Protein AF-A0A9X1JKV5-F1 (afdb_monomer)

Nearest PDB structures (foldseek):
  5bpi-assembly1_D  TM=5.623E-01  e=6.430E-02  Pyrococcus furiosus
  5bpd-assembly1_C  TM=5.786E-01  e=9.866E-02  Pyrococcus furiosus
  5bpd-assembly1_D  TM=5.680E-01  e=1.158E-01  Pyrococcus furiosus

Structure (mmCIF, N/CA/C/O backbone):
data_AF-A0A9X1JKV5-F1
#
_entry.id   AF-A0A9X1JKV5-F1
#
loop_
_atom_site.group_PDB
_atom_site.id
_atom_site.type_symbol
_atom_site.label_atom_id
_atom_site.label_alt_id
_atom_site.label_comp_id
_atom_site.label_asym_id
_atom_site.label_entity_id
_atom_site.label_seq_id
_atom_site.pdbx_PDB_ins_code
_atom_site.Cartn_x
_atom_site.Cartn_y
_atom_site.Cartn_z
_atom_site.occupancy
_atom_site.B_iso_or_equiv
_atom_site.auth_seq_id
_atom_site.auth_comp_id
_atom_site.auth_asym_id
_atom_site.auth_atom_id
_atom_site.pdbx_PDB_model_num
ATOM 1 N N . MET A 1 1 ? -7.471 -4.742 4.211 1.00 78.75 1 MET A N 1
ATOM 2 C CA . MET A 1 1 ? -7.901 -5.260 5.546 1.00 78.75 1 MET A CA 1
ATOM 3 C C . MET A 1 1 ? -8.345 -6.712 5.420 1.00 78.75 1 MET A C 1
ATOM 5 O O . MET A 1 1 ? -8.711 -7.100 4.317 1.00 78.75 1 MET A O 1
ATOM 9 N N . LYS A 1 2 ? -8.330 -7.499 6.509 1.00 79.00 2 LYS A N 1
ATOM 10 C CA . LYS A 1 2 ? -8.612 -8.948 6.466 1.00 79.00 2 LYS A CA 1
ATOM 11 C C . LYS A 1 2 ? -9.892 -9.373 7.180 1.00 79.00 2 LYS A C 1
ATOM 13 O O . LYS A 1 2 ? -10.118 -9.004 8.335 1.00 79.00 2 LYS A O 1
ATOM 18 N N . ARG A 1 3 ? -10.695 -10.223 6.527 1.00 88.06 3 ARG A N 1
ATOM 19 C CA . ARG A 1 3 ? -12.010 -10.690 6.999 1.00 88.06 3 ARG A CA 1
ATOM 20 C C . ARG A 1 3 ? -11.934 -11.317 8.383 1.00 88.06 3 ARG A C 1
ATOM 22 O O . ARG A 1 3 ? -12.712 -10.959 9.267 1.00 88.06 3 ARG A O 1
ATOM 29 N N . HIS A 1 4 ? -11.005 -12.250 8.592 1.00 85.44 4 HIS A N 1
ATOM 30 C CA . HIS A 1 4 ? -10.894 -12.959 9.870 1.00 85.44 4 HIS A CA 1
ATOM 31 C C . HIS A 1 4 ? -10.565 -12.001 11.029 1.00 85.44 4 HIS A C 1
ATOM 33 O O . HIS A 1 4 ? -11.079 -12.166 12.137 1.00 85.44 4 HIS A O 1
ATOM 39 N N . THR A 1 5 ? -9.744 -10.977 10.774 1.00 87.38 5 THR A N 1
ATOM 40 C CA . THR A 1 5 ? -9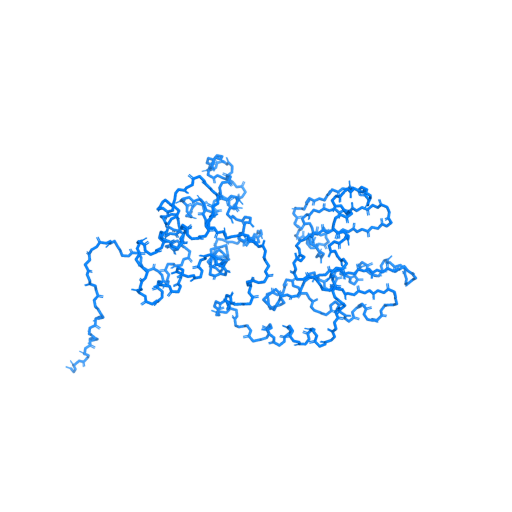.358 -9.967 11.764 1.00 87.38 5 THR A CA 1
ATOM 41 C C . THR A 1 5 ? -10.549 -9.089 12.111 1.00 87.38 5 THR A C 1
ATOM 43 O O . THR A 1 5 ? -10.860 -8.924 13.290 1.00 87.38 5 THR A O 1
ATOM 46 N N . VAL A 1 6 ? -11.272 -8.606 11.095 1.00 91.88 6 VAL A N 1
ATOM 47 C CA . VAL A 1 6 ? -12.500 -7.822 11.284 1.00 91.88 6 VAL A CA 1
ATOM 48 C C . VAL A 1 6 ? -13.531 -8.624 12.076 1.00 91.88 6 VAL A C 1
ATOM 50 O O . VAL A 1 6 ? -14.041 -8.138 13.082 1.00 91.88 6 VAL A O 1
ATOM 53 N N . LYS A 1 7 ? -13.783 -9.886 11.703 1.00 92.44 7 LYS A N 1
ATOM 54 C CA . LYS A 1 7 ? -14.717 -10.771 12.418 1.00 92.44 7 LYS A CA 1
ATOM 55 C C . LYS A 1 7 ? -14.356 -10.903 13.898 1.00 92.44 7 LYS A C 1
ATOM 57 O O . LYS A 1 7 ? -15.234 -10.820 14.757 1.00 92.44 7 LYS A O 1
ATOM 62 N N . ARG A 1 8 ? -13.068 -11.086 14.208 1.00 92.62 8 ARG A N 1
ATOM 63 C CA . ARG A 1 8 ? -12.580 -11.180 15.590 1.00 92.62 8 ARG A CA 1
ATOM 64 C C . ARG A 1 8 ? -12.848 -9.894 16.370 1.00 92.62 8 ARG A C 1
ATOM 66 O O . ARG A 1 8 ? -13.309 -9.986 17.504 1.00 92.62 8 ARG A O 1
ATOM 73 N N . ILE A 1 9 ? -12.625 -8.724 15.775 1.00 92.06 9 ILE A N 1
ATOM 74 C CA . ILE A 1 9 ? -12.908 -7.432 16.419 1.00 92.06 9 ILE A CA 1
ATOM 75 C C . ILE A 1 9 ? -14.407 -7.247 16.632 1.00 92.06 9 ILE A C 1
ATOM 77 O O . ILE A 1 9 ? -14.836 -7.038 17.762 1.00 92.06 9 ILE A O 1
ATOM 81 N N . LEU A 1 10 ? -15.218 -7.406 15.584 1.00 93.25 10 LEU A N 1
ATOM 82 C CA . LEU A 1 10 ? -16.668 -7.224 15.665 1.00 93.25 10 LEU A CA 1
ATOM 83 C C . LEU A 1 10 ? -17.320 -8.174 16.681 1.00 93.25 10 LEU A C 1
ATOM 85 O O . LEU A 1 10 ? -18.286 -7.790 17.332 1.00 93.25 10 LEU A O 1
ATOM 89 N N . SER A 1 11 ? -16.764 -9.376 16.885 1.00 92.56 11 SER A N 1
ATOM 90 C CA . SER A 1 11 ? -17.232 -10.315 17.920 1.00 92.56 11 SER A CA 1
ATOM 91 C C . SER A 1 11 ? -17.046 -9.813 19.360 1.00 92.56 11 SER A C 1
ATOM 93 O O . SER A 1 11 ? -17.670 -10.334 20.282 1.00 92.56 11 SER A O 1
ATOM 95 N N . ARG A 1 12 ? -16.180 -8.813 19.567 1.00 93.06 12 ARG A N 1
ATOM 96 C CA . ARG A 1 12 ? -15.910 -8.183 20.867 1.00 93.06 12 ARG A CA 1
ATOM 97 C C . ARG A 1 12 ? -16.662 -6.871 21.057 1.00 93.06 12 ARG A C 1
ATOM 99 O O . ARG A 1 12 ? -16.753 -6.405 22.187 1.00 93.06 12 ARG A O 1
ATOM 106 N N . VAL A 1 13 ? -17.211 -6.298 19.987 1.00 92.31 13 VAL A N 1
ATOM 107 C CA . VAL A 1 13 ? -17.990 -5.060 20.046 1.00 92.31 13 VAL A CA 1
ATOM 108 C C . VAL A 1 13 ? -19.477 -5.406 20.217 1.00 92.31 13 VAL A C 1
ATOM 110 O O . VAL A 1 13 ? -20.048 -6.081 19.355 1.00 92.31 13 VAL A O 1
ATOM 113 N N . PRO A 1 14 ? -20.156 -4.958 21.290 1.00 91.06 14 PRO A N 1
ATOM 114 C CA . PRO A 1 14 ? -21.587 -5.210 21.479 1.00 91.06 14 PRO A CA 1
ATOM 115 C C . PRO A 1 14 ? -22.424 -4.682 20.307 1.00 91.06 14 PRO A C 1
ATOM 117 O O . PRO A 1 14 ? -22.117 -3.625 19.768 1.00 91.06 14 PRO A O 1
ATOM 120 N N . GLY A 1 15 ? -23.486 -5.388 19.899 1.00 86.00 15 GLY A N 1
ATOM 121 C CA . GLY A 1 15 ? -24.282 -5.058 18.697 1.00 86.00 15 GLY A CA 1
ATOM 122 C C . GLY A 1 15 ? -24.933 -3.667 18.685 1.00 86.00 15 GLY A C 1
ATOM 123 O O . GLY A 1 15 ? -25.225 -3.136 17.621 1.00 86.00 15 GLY A O 1
ATOM 124 N N . GLY A 1 16 ? -25.137 -3.059 19.857 1.00 89.44 16 GLY A N 1
ATOM 125 C CA . GLY A 1 16 ? -25.671 -1.699 19.974 1.00 89.44 16 GLY A CA 1
ATOM 126 C C . GLY A 1 16 ? -24.651 -0.588 19.709 1.00 89.44 16 GLY A C 1
ATOM 127 O O . GLY A 1 16 ? -25.055 0.558 19.559 1.00 89.44 16 GLY A O 1
ATOM 128 N N . ILE A 1 17 ? -23.354 -0.906 19.652 1.00 93.38 17 ILE A N 1
ATOM 129 C CA . ILE A 1 17 ? -22.293 0.081 19.435 1.00 93.38 17 ILE A CA 1
ATOM 130 C C . ILE A 1 17 ? -22.064 0.260 17.930 1.00 93.38 17 ILE A C 1
ATOM 132 O O . ILE A 1 17 ? -21.769 -0.740 17.256 1.00 93.38 17 ILE A O 1
ATOM 136 N N . PRO A 1 18 ? -22.179 1.497 17.405 1.00 93.88 18 PRO A N 1
ATOM 137 C CA . PRO A 1 18 ? -21.895 1.774 16.010 1.00 93.88 18 PRO A CA 1
ATOM 138 C C . PRO A 1 18 ? -20.438 1.492 15.658 1.00 93.88 18 PRO A C 1
ATOM 140 O O . PRO A 1 18 ? -19.533 1.838 16.414 1.00 93.88 18 PRO A O 1
ATOM 143 N N . VAL A 1 19 ? -20.204 0.887 14.497 1.00 96.12 19 VAL A N 1
ATOM 144 C CA . VAL A 1 19 ? -18.854 0.626 13.989 1.00 96.12 19 VAL A CA 1
ATOM 145 C C . VAL A 1 19 ? -18.771 1.080 12.542 1.00 96.12 19 VAL A C 1
ATOM 147 O O . VAL A 1 19 ? -19.462 0.553 11.678 1.00 96.12 19 VAL A O 1
ATOM 150 N N . LYS A 1 20 ? -17.884 2.029 12.266 1.00 96.06 20 LYS A N 1
ATOM 151 C CA . LYS A 1 20 ? -17.552 2.439 10.904 1.00 96.06 20 LYS A CA 1
ATOM 152 C C . LYS A 1 20 ? -16.208 1.833 10.520 1.00 96.06 20 LYS A C 1
ATOM 154 O O . LYS A 1 20 ? -15.214 2.042 11.210 1.00 96.06 20 LYS A O 1
ATOM 159 N N . LEU A 1 21 ? -16.179 1.089 9.422 1.00 97.31 21 LEU A N 1
ATOM 160 C CA . LEU A 1 21 ? -14.953 0.631 8.780 1.00 97.31 21 LEU A CA 1
ATOM 161 C C . LEU A 1 21 ? -14.760 1.446 7.507 1.00 97.31 21 LEU A C 1
ATOM 163 O O . LEU A 1 21 ? -15.653 1.470 6.669 1.00 97.31 21 LEU A O 1
ATOM 167 N N . VAL A 1 22 ? -13.599 2.079 7.344 1.00 96.62 22 VAL A N 1
ATOM 168 C CA . VAL A 1 22 ? -13.238 2.736 6.082 1.00 96.62 22 VAL A CA 1
ATOM 169 C C . VAL A 1 22 ? -12.042 2.019 5.477 1.00 96.62 22 VAL A C 1
ATOM 171 O O . VAL A 1 22 ? -11.093 1.661 6.178 1.00 96.62 22 VAL A O 1
ATOM 174 N N . THR A 1 23 ? -12.102 1.745 4.180 1.00 94.19 23 THR A N 1
ATOM 175 C CA . THR A 1 23 ? -11.030 1.067 3.454 1.00 94.19 23 THR A CA 1
ATOM 176 C C . THR A 1 23 ? -10.889 1.611 2.041 1.00 94.19 23 THR A C 1
ATOM 178 O O . THR A 1 23 ? -11.624 2.505 1.640 1.00 94.19 23 THR A O 1
ATOM 181 N N . ARG A 1 24 ? -9.943 1.063 1.285 1.00 87.75 24 ARG A N 1
ATOM 182 C CA . ARG A 1 24 ? -9.875 1.228 -0.164 1.00 87.75 24 ARG A CA 1
ATOM 183 C C . ARG A 1 24 ? -9.964 -0.141 -0.816 1.00 87.75 24 ARG A C 1
ATOM 185 O O . ARG A 1 24 ? -9.516 -1.128 -0.226 1.00 87.75 24 ARG A O 1
ATOM 192 N N . TRP A 1 25 ? -10.514 -0.196 -2.020 1.00 86.50 25 TRP A N 1
ATOM 193 C CA . TRP A 1 25 ? -10.581 -1.419 -2.807 1.00 86.50 25 TRP A CA 1
ATOM 194 C C . TRP A 1 25 ? -9.855 -1.217 -4.125 1.00 86.50 25 TRP A C 1
ATOM 196 O O . TRP A 1 25 ? -10.348 -0.545 -5.022 1.00 86.50 25 TRP A O 1
ATOM 206 N N . ARG A 1 26 ? -8.678 -1.832 -4.240 1.00 78.31 26 ARG A N 1
ATOM 207 C CA . ARG A 1 26 ? -7.959 -1.937 -5.508 1.00 78.31 26 ARG A CA 1
ATOM 208 C C . ARG A 1 26 ? -8.033 -3.368 -6.005 1.00 78.31 26 ARG A C 1
ATOM 210 O O . ARG A 1 26 ? -7.759 -4.291 -5.241 1.00 78.31 26 ARG A O 1
ATOM 217 N N . ALA A 1 27 ? -8.358 -3.543 -7.283 1.00 74.56 27 ALA A N 1
ATOM 218 C CA . ALA A 1 27 ? -8.443 -4.857 -7.915 1.00 74.56 27 ALA A CA 1
ATOM 219 C C . ALA A 1 27 ? -7.153 -5.670 -7.711 1.00 74.56 27 ALA A C 1
ATOM 221 O O . ALA A 1 27 ? -7.212 -6.825 -7.302 1.00 74.56 27 ALA A O 1
ATOM 222 N N . TYR A 1 28 ? -5.988 -5.034 -7.868 1.00 65.94 28 TYR A N 1
ATOM 223 C CA . TYR A 1 28 ? -4.692 -5.672 -7.633 1.00 65.94 28 TYR A CA 1
ATOM 224 C C . TYR A 1 28 ? -4.481 -6.092 -6.168 1.00 65.94 28 TYR A C 1
ATOM 226 O O . TYR A 1 28 ? -4.064 -7.213 -5.895 1.00 65.94 28 TYR A O 1
ATOM 234 N N . GLU A 1 29 ? -4.837 -5.244 -5.196 1.00 65.94 29 GLU A N 1
ATOM 235 C CA . GLU A 1 29 ? -4.755 -5.602 -3.770 1.00 65.94 29 GLU A CA 1
ATOM 236 C C . GLU A 1 29 ? -5.679 -6.771 -3.415 1.00 65.94 29 GLU A C 1
ATOM 238 O O . GLU A 1 29 ? -5.335 -7.598 -2.572 1.00 65.94 29 GLU A O 1
ATOM 243 N N . VAL A 1 30 ? -6.856 -6.847 -4.035 1.00 75.88 30 VAL A N 1
ATOM 244 C CA . VAL A 1 30 ? -7.766 -7.987 -3.878 1.00 75.88 30 VAL A CA 1
ATOM 245 C C . VAL A 1 30 ? -7.146 -9.233 -4.500 1.00 75.88 30 VAL A C 1
ATOM 247 O O . VAL A 1 30 ? -7.074 -10.275 -3.850 1.00 75.88 30 VAL A O 1
ATOM 250 N N . ARG A 1 31 ? -6.617 -9.112 -5.721 1.00 75.50 31 ARG A N 1
ATOM 251 C CA . ARG A 1 31 ? -6.014 -10.217 -6.468 1.00 75.50 31 ARG A CA 1
ATOM 252 C C . ARG A 1 31 ? -4.795 -10.822 -5.770 1.00 75.50 31 ARG A C 1
ATOM 254 O O . ARG A 1 31 ? -4.654 -12.046 -5.750 1.00 75.50 31 ARG A O 1
ATOM 261 N N . CYS A 1 32 ? -3.954 -9.982 -5.171 1.00 61.78 32 CYS A N 1
ATOM 262 C CA . CYS A 1 32 ? -2.785 -10.373 -4.379 1.00 61.78 32 CYS A CA 1
ATOM 263 C C . CYS A 1 32 ? -3.144 -10.809 -2.951 1.00 61.78 32 CYS A C 1
ATOM 265 O O . CYS A 1 32 ? -2.261 -11.126 -2.156 1.00 61.78 32 CYS A O 1
ATOM 267 N N . GLY A 1 33 ? -4.429 -10.794 -2.584 1.00 63.56 33 GLY A N 1
ATOM 268 C CA . GLY A 1 33 ? -4.866 -11.171 -1.249 1.00 63.56 33 GLY A CA 1
ATOM 269 C C . GLY A 1 33 ? -4.338 -10.227 -0.169 1.00 63.56 33 GLY A C 1
ATOM 270 O O . GLY A 1 33 ? -4.026 -10.672 0.928 1.00 63.56 33 GLY A O 1
ATOM 271 N N . VAL A 1 34 ? -4.247 -8.927 -0.429 1.00 67.50 34 VAL A N 1
ATOM 272 C CA . VAL A 1 34 ? -3.974 -7.885 0.578 1.00 67.50 34 VAL A CA 1
ATOM 273 C C . VAL A 1 34 ? -5.284 -7.392 1.208 1.00 67.50 34 VAL A C 1
ATOM 275 O O . VAL A 1 34 ? -5.367 -7.175 2.426 1.00 67.50 34 VAL A O 1
ATOM 278 N N . SER A 1 35 ? -6.335 -7.276 0.396 1.00 73.88 35 SER A N 1
ATOM 279 C CA . SER A 1 35 ? -7.651 -6.776 0.801 1.00 73.88 35 SER A CA 1
ATOM 280 C C . SER A 1 35 ? -8.745 -7.815 0.568 1.00 73.88 35 SER A C 1
ATOM 282 O O . SER A 1 35 ? -8.884 -8.341 -0.529 1.00 73.88 35 SER A O 1
ATOM 284 N N . ASP A 1 36 ? -9.549 -8.084 1.600 1.00 82.06 36 ASP A N 1
ATOM 285 C CA . ASP A 1 36 ? -10.660 -9.035 1.510 1.00 82.06 36 ASP A CA 1
ATOM 286 C C . ASP A 1 36 ? -11.979 -8.288 1.277 1.00 82.06 36 ASP A C 1
ATOM 288 O O . ASP A 1 36 ? -12.476 -7.591 2.168 1.00 82.06 36 ASP A O 1
ATOM 292 N N . LEU A 1 37 ? -12.584 -8.474 0.104 1.00 90.38 37 LEU A N 1
ATOM 293 C CA . LEU A 1 37 ? -13.888 -7.885 -0.222 1.00 90.38 37 LEU A CA 1
ATOM 294 C C . LEU A 1 37 ? -15.039 -8.461 0.621 1.00 90.38 37 LEU A C 1
ATOM 296 O O . LEU A 1 37 ? -16.028 -7.786 0.904 1.00 90.38 37 LEU A O 1
ATOM 300 N N . GLU A 1 38 ? -14.879 -9.699 1.087 1.00 91.12 38 GLU A N 1
ATOM 301 C CA . GLU A 1 38 ? -15.836 -10.423 1.930 1.00 91.12 38 GLU A CA 1
ATOM 302 C C . GLU A 1 38 ? -16.094 -9.770 3.303 1.00 91.12 38 GLU A C 1
ATOM 304 O O . GLU A 1 38 ? -16.993 -10.179 4.043 1.00 91.12 38 GLU A O 1
ATOM 309 N N . VAL A 1 39 ? -15.314 -8.749 3.677 1.00 92.62 39 VAL A N 1
ATOM 310 C CA . VAL A 1 39 ? -15.614 -7.916 4.849 1.00 92.62 39 VAL A CA 1
ATOM 311 C C . VAL A 1 39 ? -16.993 -7.264 4.722 1.00 92.62 39 VAL A C 1
ATOM 313 O O . VAL A 1 39 ? -17.674 -7.108 5.734 1.00 92.62 39 VAL A O 1
ATOM 316 N N . LEU A 1 40 ? -17.438 -6.948 3.500 1.00 95.50 40 LEU A N 1
ATOM 317 C CA . LEU A 1 40 ? -18.758 -6.368 3.257 1.00 95.50 40 LEU A CA 1
ATOM 318 C C . LEU A 1 40 ? -19.888 -7.233 3.838 1.00 95.50 40 LEU A C 1
ATOM 320 O O . LEU A 1 40 ? -20.828 -6.698 4.424 1.00 95.50 40 LEU A O 1
ATOM 324 N N . ASP A 1 41 ? -19.786 -8.558 3.724 1.00 92.81 41 ASP A N 1
ATOM 325 C CA . ASP A 1 41 ? -20.827 -9.472 4.204 1.00 92.81 41 ASP A CA 1
ATOM 326 C C . ASP A 1 41 ? -20.901 -9.476 5.737 1.00 92.81 41 ASP A C 1
ATOM 328 O O . ASP A 1 41 ? -21.985 -9.441 6.311 1.00 92.81 41 ASP A O 1
ATOM 332 N N . LEU A 1 42 ? -19.749 -9.406 6.420 1.00 91.00 42 LEU A N 1
ATOM 333 C CA . LEU A 1 42 ? -19.706 -9.306 7.886 1.00 91.00 42 LEU A CA 1
ATOM 334 C C . LEU A 1 42 ? -20.389 -8.042 8.412 1.00 91.00 42 LEU A C 1
ATOM 336 O O . LEU A 1 42 ? -20.923 -8.041 9.520 1.00 91.00 42 LEU A O 1
ATOM 340 N N . VAL A 1 43 ? -20.291 -6.958 7.646 1.00 92.19 43 VAL A N 1
ATOM 341 C CA . VAL A 1 43 ? -20.809 -5.652 8.037 1.00 92.19 43 VAL A CA 1
ATOM 342 C C . VAL A 1 43 ? -22.310 -5.564 7.788 1.00 92.19 43 VAL A C 1
ATOM 344 O O . VAL A 1 43 ? -23.029 -5.094 8.663 1.00 92.19 43 VAL A O 1
ATOM 347 N N . LYS A 1 44 ? -22.795 -6.083 6.653 1.00 89.38 44 LYS A N 1
ATOM 348 C CA . LYS A 1 44 ? -24.231 -6.124 6.325 1.00 89.38 44 LYS A CA 1
ATOM 349 C C . LYS A 1 44 ? -25.058 -6.891 7.354 1.00 89.38 44 LYS A C 1
ATOM 351 O O . LYS A 1 44 ? -26.171 -6.480 7.668 1.00 89.38 44 LYS A O 1
ATOM 356 N N . ASP A 1 45 ? -24.502 -7.968 7.902 1.00 86.19 45 ASP A N 1
ATOM 357 C CA . ASP A 1 45 ? -25.195 -8.819 8.874 1.00 86.19 45 ASP A CA 1
ATOM 358 C C . ASP A 1 45 ? -25.248 -8.213 10.288 1.00 86.19 45 ASP A C 1
ATOM 360 O O . ASP A 1 45 ? -25.904 -8.758 11.181 1.00 86.19 45 ASP A O 1
ATOM 364 N N . ARG A 1 46 ? -24.553 -7.092 10.526 1.00 88.75 46 ARG A N 1
ATOM 365 C CA . ARG A 1 46 ? -24.427 -6.481 11.848 1.00 88.75 46 ARG A CA 1
ATOM 366 C C . ARG A 1 46 ? -25.118 -5.110 11.897 1.00 88.75 46 ARG A C 1
ATOM 368 O O . ARG A 1 46 ? -24.741 -4.207 11.153 1.00 88.75 46 ARG A O 1
ATOM 375 N N . PRO A 1 47 ? -26.070 -4.887 12.823 1.00 88.94 47 PRO A N 1
ATOM 376 C CA . PRO A 1 47 ? -26.708 -3.583 12.966 1.00 88.94 47 PRO A CA 1
ATOM 377 C C . PRO A 1 47 ? -25.689 -2.497 13.340 1.00 88.94 47 PRO A C 1
ATOM 379 O O . PRO A 1 47 ? -24.665 -2.770 13.972 1.00 88.94 47 PRO A O 1
ATOM 382 N N . ASN A 1 48 ? -25.986 -1.254 12.951 1.00 91.81 48 ASN A N 1
ATOM 383 C CA . ASN A 1 48 ? -25.163 -0.067 13.218 1.00 91.81 48 ASN A CA 1
ATOM 384 C C . ASN A 1 48 ? -23.703 -0.185 12.741 1.00 91.81 48 ASN A C 1
ATOM 386 O O . ASN A 1 48 ? -22.821 0.473 13.283 1.00 91.81 48 ASN A O 1
ATOM 390 N N . THR A 1 49 ? -23.425 -1.034 11.752 1.00 95.94 49 THR A N 1
ATOM 391 C CA . THR A 1 49 ? -22.076 -1.218 11.211 1.00 95.94 49 THR A CA 1
ATOM 392 C C . THR A 1 49 ? -22.066 -0.799 9.743 1.00 95.94 49 THR A C 1
ATOM 394 O O . THR A 1 49 ? -22.939 -1.218 8.987 1.00 95.94 49 THR A O 1
ATOM 397 N N . SER A 1 50 ? -21.109 0.036 9.333 1.00 95.94 50 SER A N 1
ATOM 398 C CA . SER A 1 50 ? -20.929 0.449 7.934 1.00 95.94 50 SER A CA 1
ATOM 399 C C . SER A 1 50 ? -19.530 0.117 7.426 1.00 95.94 50 SER A C 1
ATOM 401 O O . SER A 1 50 ? -18.559 0.083 8.186 1.00 95.94 50 SER A O 1
ATOM 403 N N . LEU A 1 51 ? -19.449 -0.169 6.126 1.00 97.75 51 LEU A N 1
ATOM 404 C CA . LEU A 1 51 ? -18.202 -0.260 5.380 1.00 97.75 51 LEU A CA 1
ATOM 405 C C . LEU A 1 51 ? -18.234 0.841 4.330 1.00 97.75 51 LEU A C 1
ATOM 407 O O . LEU A 1 51 ? -19.151 0.880 3.514 1.00 97.75 51 LEU A O 1
ATOM 411 N N . GLU A 1 52 ? -17.255 1.727 4.368 1.00 97.88 52 GLU A N 1
ATOM 412 C CA . GLU A 1 52 ? -17.124 2.861 3.462 1.00 97.88 52 GLU A CA 1
ATOM 413 C C . GLU A 1 52 ? -15.794 2.757 2.699 1.00 97.88 52 GLU A C 1
ATOM 415 O O . GLU A 1 52 ? -14.805 2.216 3.203 1.00 97.88 52 GLU A O 1
ATOM 420 N N . ILE A 1 53 ? -15.784 3.241 1.462 1.00 94.62 53 ILE A N 1
ATOM 421 C CA . ILE A 1 53 ? -14.648 3.222 0.547 1.00 94.62 53 ILE A CA 1
ATOM 422 C C . ILE A 1 53 ? -14.142 4.647 0.363 1.00 94.62 53 ILE A C 1
ATOM 424 O O . ILE A 1 53 ? -14.908 5.554 0.043 1.00 94.62 53 ILE A O 1
ATOM 428 N N . LEU A 1 54 ? -12.841 4.832 0.547 1.00 91.88 54 LEU A N 1
ATOM 429 C CA . LEU A 1 54 ? -12.122 6.053 0.222 1.00 91.88 54 LEU A CA 1
ATOM 430 C C . LEU A 1 54 ? -10.835 5.661 -0.506 1.00 91.88 54 LEU A C 1
ATOM 432 O O . LEU A 1 54 ? -9.891 5.178 0.115 1.00 91.88 54 LEU A O 1
ATOM 436 N N . ASP A 1 55 ? -10.778 5.868 -1.820 1.00 80.62 55 ASP A N 1
ATOM 437 C CA . ASP A 1 55 ? -9.680 5.354 -2.658 1.00 80.62 55 ASP A CA 1
ATOM 438 C C . ASP A 1 55 ? -8.309 5.941 -2.296 1.00 80.62 55 ASP A C 1
ATOM 440 O O . ASP A 1 55 ? -7.283 5.254 -2.354 1.00 80.62 55 ASP A O 1
ATOM 444 N N . ALA A 1 56 ? -8.300 7.197 -1.843 1.00 78.50 56 ALA A N 1
ATOM 445 C CA . ALA A 1 56 ? -7.110 7.895 -1.368 1.00 78.50 56 ALA A CA 1
ATOM 446 C C . ALA A 1 56 ? -6.663 7.466 0.048 1.00 78.50 56 ALA A C 1
ATOM 448 O O . ALA A 1 56 ? -5.670 7.981 0.565 1.00 78.50 56 ALA A O 1
ATOM 449 N N . LEU A 1 57 ? -7.367 6.535 0.706 1.00 84.50 57 LEU A N 1
ATOM 450 C CA . LEU A 1 57 ? -7.045 6.126 2.069 1.00 84.50 57 LEU A CA 1
ATOM 451 C C . LEU A 1 57 ? -5.752 5.304 2.115 1.00 84.50 57 LEU A C 1
ATOM 453 O O . LEU A 1 57 ? -5.672 4.189 1.599 1.00 84.50 57 LEU A O 1
ATOM 457 N N . HIS A 1 58 ? -4.749 5.831 2.813 1.00 83.94 58 HIS A N 1
ATOM 458 C CA . HIS A 1 58 ? -3.536 5.090 3.167 1.00 83.94 58 HIS A CA 1
ATOM 459 C C . HIS A 1 58 ? -3.282 5.028 4.681 1.00 83.94 58 HIS A C 1
ATOM 461 O O . HIS A 1 58 ? -2.511 4.185 5.150 1.00 83.94 58 HIS A O 1
ATOM 467 N N . ALA A 1 59 ? -3.943 5.889 5.455 1.00 87.44 59 ALA A N 1
ATOM 468 C CA . ALA A 1 59 ? -3.812 5.929 6.904 1.00 87.44 59 ALA A CA 1
ATOM 469 C C . ALA A 1 59 ? -4.247 4.606 7.552 1.00 87.44 59 ALA A C 1
ATOM 471 O O . ALA A 1 59 ? -5.162 3.930 7.074 1.00 87.44 59 ALA A O 1
ATOM 472 N N . LYS A 1 60 ? -3.607 4.257 8.672 1.00 93.19 60 LYS A N 1
ATOM 473 C CA . LYS A 1 60 ? -4.085 3.212 9.576 1.00 93.19 60 LYS A CA 1
ATOM 474 C C . LYS A 1 60 ? -4.381 3.860 10.917 1.00 93.19 60 LYS A C 1
ATOM 476 O O . LYS A 1 60 ? -3.480 4.366 11.587 1.00 93.19 60 LYS A O 1
ATOM 481 N N . ALA A 1 61 ? -5.661 3.884 11.259 1.00 95.62 61 ALA A N 1
ATOM 482 C CA . ALA A 1 61 ? -6.160 4.518 12.461 1.00 95.62 61 ALA A CA 1
ATOM 483 C C . ALA A 1 61 ? -7.277 3.671 13.075 1.00 95.62 61 ALA A C 1
ATOM 485 O O . ALA A 1 61 ? -8.108 3.106 12.361 1.00 95.62 61 ALA A O 1
ATOM 486 N N . TYR A 1 62 ? -7.300 3.609 14.402 1.00 95.88 62 TYR A N 1
ATOM 487 C CA . TYR A 1 62 ? -8.326 2.943 15.195 1.00 95.88 62 TYR A CA 1
ATOM 488 C C . TYR A 1 62 ? -8.875 3.947 16.193 1.00 95.88 62 TYR A C 1
ATOM 490 O O . TYR A 1 62 ? -8.161 4.353 17.105 1.00 95.88 62 TYR A O 1
ATOM 498 N N . LEU A 1 63 ? -10.122 4.364 16.009 1.00 95.50 63 LEU A N 1
ATOM 499 C CA . LEU A 1 63 ? -10.749 5.377 16.846 1.00 95.50 63 LEU A CA 1
ATOM 500 C C . LEU A 1 63 ? -11.820 4.725 17.715 1.00 95.50 63 LEU A C 1
ATOM 502 O O . LEU A 1 63 ? -12.652 3.964 17.220 1.00 95.50 63 LEU A O 1
ATOM 506 N N . CYS A 1 64 ? -11.796 5.031 19.008 1.00 93.94 64 C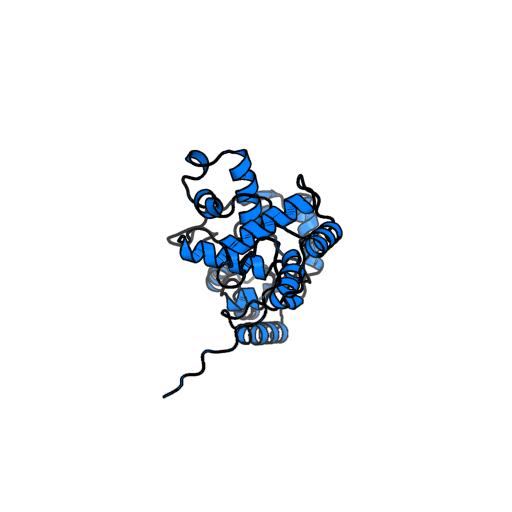YS A N 1
ATOM 507 C CA . CYS A 1 64 ? -12.833 4.642 19.953 1.00 93.94 64 CYS A CA 1
ATOM 508 C C . CYS A 1 64 ? -13.028 5.772 20.961 1.00 93.94 64 CYS A C 1
ATOM 510 O O . CYS A 1 64 ? -12.083 6.176 21.642 1.00 93.94 64 CYS A O 1
ATOM 512 N N . ASP A 1 65 ? -14.260 6.264 21.059 1.00 89.25 65 ASP A N 1
ATOM 513 C CA . ASP A 1 65 ? -14.644 7.356 21.951 1.00 89.25 65 ASP A CA 1
ATOM 514 C C . ASP A 1 65 ? -13.746 8.597 21.773 1.00 89.25 65 ASP A C 1
ATOM 516 O O . ASP A 1 65 ? -13.742 9.220 20.714 1.00 89.25 65 ASP A O 1
ATOM 520 N N . GLY A 1 66 ? -12.983 8.967 22.804 1.00 93.50 66 GLY A N 1
ATOM 521 C CA . GLY A 1 66 ? -12.095 10.131 22.812 1.00 93.50 66 GLY A CA 1
ATOM 522 C C . GLY A 1 66 ? -10.645 9.840 22.423 1.00 93.50 66 GLY A C 1
ATOM 523 O O . GLY A 1 66 ? -9.800 10.719 22.598 1.00 93.50 66 GLY A O 1
ATOM 524 N N . THR A 1 67 ? -10.336 8.639 21.929 1.00 96.56 67 THR A N 1
ATOM 525 C CA . THR A 1 67 ? -8.958 8.180 21.722 1.00 96.56 67 THR A CA 1
ATOM 526 C C . THR A 1 67 ? -8.766 7.563 20.342 1.00 96.56 67 THR A C 1
ATOM 528 O O . THR A 1 67 ? -9.634 6.848 19.838 1.00 96.56 67 THR A O 1
ATOM 531 N N . ALA A 1 68 ? -7.596 7.795 19.752 1.00 97.19 68 ALA A N 1
ATOM 532 C CA . ALA A 1 68 ? -7.167 7.181 18.508 1.00 97.19 68 ALA A CA 1
ATOM 533 C C . ALA A 1 68 ? -5.818 6.466 18.678 1.00 97.19 68 ALA A C 1
ATOM 535 O O . ALA A 1 68 ? -4.907 6.966 19.335 1.00 97.19 68 ALA A O 1
ATOM 536 N N . LEU A 1 69 ? -5.683 5.300 18.049 1.00 96.81 69 LEU A N 1
ATOM 537 C CA . LEU A 1 69 ? -4.397 4.662 17.788 1.00 96.81 69 LEU A CA 1
ATOM 538 C C . LEU A 1 69 ? -4.057 4.862 16.317 1.00 96.81 69 LEU A C 1
ATOM 540 O O . LEU A 1 69 ? -4.814 4.413 15.459 1.00 96.81 69 LEU A O 1
ATOM 544 N N . ILE A 1 70 ? -2.930 5.502 16.024 1.00 95.62 70 ILE A N 1
ATOM 545 C CA . ILE A 1 70 ? -2.478 5.764 14.652 1.00 95.62 70 ILE A CA 1
ATOM 546 C C . ILE A 1 70 ? -1.082 5.210 14.416 1.00 95.62 70 ILE A C 1
ATOM 548 O O . ILE A 1 70 ? -0.251 5.207 15.323 1.00 95.62 70 ILE A O 1
ATOM 552 N N . GLY A 1 71 ? -0.806 4.760 13.196 1.00 89.69 71 GLY A N 1
ATOM 553 C CA . GLY A 1 71 ? 0.537 4.328 12.828 1.00 89.69 71 GLY A CA 1
ATOM 554 C C . GLY A 1 71 ? 0.568 3.402 11.623 1.00 89.69 71 GLY A C 1
ATOM 555 O O . GLY A 1 71 ? -0.158 3.614 10.653 1.00 89.69 71 GLY A O 1
ATOM 556 N N . SER A 1 72 ? 1.436 2.392 11.671 1.00 85.19 72 SER A N 1
ATOM 557 C CA . SER A 1 72 ? 1.707 1.500 10.536 1.00 85.19 72 SER A CA 1
ATOM 558 C C . SER A 1 72 ? 0.787 0.271 10.482 1.00 85.19 72 SER A C 1
ATOM 560 O O .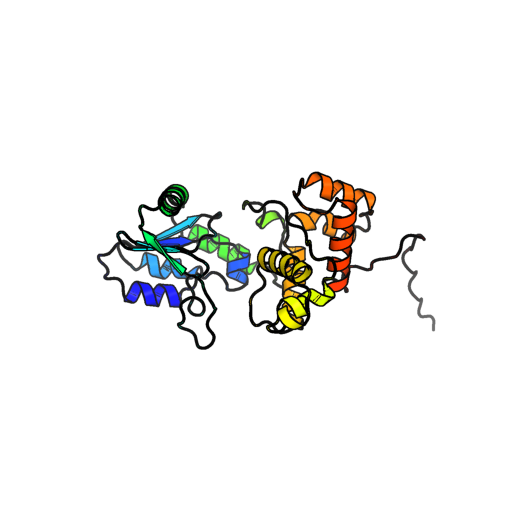 SER A 1 72 ? 0.556 -0.277 9.401 1.00 85.19 72 SER A O 1
ATOM 562 N N . ALA A 1 73 ? 0.192 -0.114 11.618 1.00 83.88 73 ALA A N 1
ATOM 563 C CA . ALA A 1 73 ? -0.525 -1.378 11.753 1.00 83.88 73 ALA A CA 1
ATOM 564 C C . ALA A 1 73 ? -1.813 -1.430 10.920 1.00 83.88 73 ALA A C 1
ATOM 566 O O . ALA A 1 73 ? -2.843 -0.865 11.295 1.00 83.88 73 ALA A O 1
ATOM 567 N N . ASN A 1 74 ? -1.794 -2.182 9.819 1.00 85.94 74 ASN A N 1
ATOM 568 C CA . ASN A 1 74 ? -3.001 -2.518 9.063 1.00 85.94 74 ASN A CA 1
ATOM 569 C C . ASN A 1 74 ? -3.936 -3.433 9.868 1.00 85.94 74 ASN A C 1
ATOM 571 O O . ASN A 1 74 ? -3.508 -4.178 10.745 1.00 85.94 74 ASN A O 1
ATOM 575 N N . LEU A 1 75 ? -5.219 -3.470 9.498 1.00 87.00 75 LEU A N 1
ATOM 576 C CA . LEU A 1 75 ? -6.197 -4.352 10.136 1.00 87.00 75 LEU A CA 1
ATOM 577 C C . LEU A 1 75 ? -6.052 -5.814 9.665 1.00 87.00 75 LEU A C 1
ATOM 579 O O . LEU A 1 75 ? -6.855 -6.325 8.878 1.00 87.00 75 LEU A O 1
ATOM 583 N N . THR A 1 76 ? -4.987 -6.470 10.133 1.00 80.75 76 THR A N 1
ATOM 584 C CA . THR A 1 76 ? -4.563 -7.847 9.815 1.00 80.75 76 THR A CA 1
ATOM 585 C C . THR A 1 76 ? -4.087 -8.569 11.085 1.00 80.75 76 THR A C 1
ATOM 587 O O . THR A 1 76 ? -3.860 -7.930 12.107 1.00 80.75 76 THR A O 1
ATOM 590 N N . ALA A 1 77 ? -3.982 -9.905 11.080 1.00 73.44 77 ALA A N 1
ATOM 591 C CA . ALA A 1 77 ? -3.512 -10.625 12.275 1.00 73.44 77 ALA A CA 1
ATOM 592 C C . ALA A 1 77 ? -2.022 -10.398 12.562 1.00 73.44 77 ALA A C 1
ATOM 594 O O . ALA A 1 77 ? -1.661 -10.290 13.728 1.00 73.44 77 ALA A O 1
ATOM 595 N N . THR A 1 78 ? -1.183 -10.312 11.528 1.00 67.62 78 THR A N 1
ATOM 596 C CA . THR A 1 78 ? 0.267 -10.117 11.673 1.00 67.62 78 THR A CA 1
ATOM 597 C C . THR A 1 78 ? 0.594 -8.740 12.248 1.00 67.62 78 THR A C 1
ATOM 599 O O . THR A 1 78 ? 1.417 -8.641 13.151 1.00 67.62 78 THR A O 1
ATOM 602 N N . ALA A 1 79 ? -0.106 -7.689 11.810 1.00 77.62 79 ALA A N 1
ATOM 603 C CA . ALA A 1 79 ? 0.073 -6.329 12.328 1.00 77.62 79 ALA A CA 1
ATOM 604 C C . ALA A 1 79 ? -0.482 -6.127 13.752 1.00 77.62 79 ALA A C 1
ATOM 606 O O . ALA A 1 79 ? 0.012 -5.296 14.506 1.00 77.62 79 ALA A O 1
ATOM 607 N N . LEU A 1 80 ? -1.507 -6.885 14.153 1.00 85.75 80 LEU A N 1
ATOM 608 C CA . LEU A 1 80 ? -2.109 -6.771 15.491 1.00 85.75 80 LEU A CA 1
ATOM 609 C C . LEU A 1 80 ? -1.510 -7.736 16.526 1.00 85.75 80 LEU A C 1
ATOM 611 O O . LEU A 1 80 ? -2.042 -7.853 17.632 1.00 85.75 80 LEU A O 1
ATOM 615 N N . GLY A 1 81 ? -0.429 -8.446 16.190 1.00 84.19 81 GLY A N 1
ATOM 616 C CA . GLY A 1 81 ? 0.232 -9.364 17.122 1.00 84.19 81 GLY A CA 1
ATOM 617 C C . GLY A 1 81 ? -0.533 -10.673 17.365 1.00 84.19 81 GLY A C 1
ATOM 618 O O . GLY A 1 81 ? -0.410 -11.277 18.429 1.00 84.19 81 GLY A O 1
ATOM 619 N N . TRP A 1 82 ? -1.405 -11.084 16.441 1.00 84.56 82 TRP A N 1
ATOM 620 C CA . TRP A 1 82 ? -2.283 -12.254 16.588 1.00 84.56 82 TRP A CA 1
ATOM 621 C C . TRP A 1 82 ? -1.848 -13.467 15.768 1.00 84.56 82 TRP A C 1
ATOM 623 O O . TRP A 1 82 ? -2.505 -14.509 15.848 1.00 84.56 82 TRP A O 1
ATOM 633 N N . ALA A 1 83 ? -0.793 -13.334 14.971 1.00 76.62 83 ALA A N 1
ATOM 634 C CA . ALA A 1 83 ? -0.174 -14.426 14.241 1.00 76.62 83 ALA A CA 1
ATOM 635 C C . ALA A 1 83 ? 1.041 -14.969 15.013 1.00 76.62 83 ALA A C 1
ATOM 637 O O . ALA A 1 83 ? 1.437 -14.443 16.053 1.00 76.62 83 ALA A O 1
ATOM 638 N N . LYS A 1 84 ? 1.616 -16.066 14.514 1.00 61.16 84 LYS A N 1
ATOM 639 C CA . LYS A 1 84 ? 2.884 -16.599 15.028 1.00 61.16 84 LYS A CA 1
ATOM 640 C C . LYS A 1 84 ? 4.051 -15.688 14.632 1.00 61.16 84 LYS A C 1
ATOM 642 O O . LYS A 1 84 ? 4.867 -15.350 15.482 1.00 61.16 84 LYS A O 1
ATOM 647 N N . ASP A 1 85 ? 4.045 -15.252 13.377 1.00 64.69 85 ASP A N 1
ATOM 648 C CA . ASP A 1 85 ? 5.024 -14.339 12.797 1.00 64.69 85 ASP A CA 1
ATOM 649 C C . ASP A 1 85 ? 4.348 -12.969 12.648 1.00 64.69 85 ASP A C 1
ATOM 651 O O . ASP A 1 85 ? 3.475 -12.776 11.799 1.00 64.69 85 ASP A O 1
ATOM 655 N N . ASN A 1 86 ? 4.656 -12.050 13.564 1.00 71.69 86 ASN A N 1
ATOM 656 C CA . ASN A 1 86 ? 4.010 -10.739 13.647 1.00 71.69 86 ASN A CA 1
ATOM 657 C C . ASN A 1 86 ? 4.908 -9.645 13.076 1.00 71.69 86 ASN A C 1
ATOM 659 O O . ASN A 1 86 ? 6.130 -9.704 13.208 1.00 71.69 86 ASN A O 1
ATOM 663 N N . ASN A 1 87 ? 4.287 -8.617 12.504 1.00 64.75 87 ASN A N 1
ATOM 664 C CA . ASN A 1 87 ? 5.002 -7.430 12.062 1.00 64.75 87 ASN A CA 1
ATOM 665 C C . ASN A 1 87 ? 5.473 -6.619 13.277 1.00 64.75 87 ASN A C 1
ATOM 667 O O . ASN A 1 87 ? 4.801 -6.573 14.312 1.00 64.75 87 ASN A O 1
ATOM 671 N N . VAL A 1 88 ? 6.596 -5.918 13.125 1.00 82.12 88 VAL A N 1
ATOM 672 C CA . VAL A 1 88 ? 6.990 -4.861 14.059 1.00 82.12 88 VAL A CA 1
ATOM 673 C C . VAL A 1 88 ? 6.261 -3.589 13.645 1.00 82.12 88 VAL A C 1
ATOM 675 O O . VAL A 1 88 ? 6.602 -2.970 12.642 1.00 82.12 88 VAL A O 1
ATOM 678 N N . GLU A 1 89 ? 5.234 -3.225 14.403 1.00 84.75 89 GLU A N 1
ATOM 679 C CA . GLU A 1 89 ? 4.382 -2.077 14.102 1.00 84.75 89 GLU A CA 1
ATOM 680 C C . GLU A 1 89 ? 4.579 -0.957 15.121 1.00 84.75 89 GLU A C 1
ATOM 682 O O . GLU A 1 89 ? 4.794 -1.196 16.312 1.00 84.75 89 GLU A O 1
ATOM 687 N N . LEU A 1 90 ? 4.440 0.280 14.654 1.00 89.75 90 LEU A N 1
ATOM 688 C CA . LEU A 1 90 ? 4.402 1.457 15.505 1.00 89.75 90 LEU A CA 1
ATOM 689 C C . LEU A 1 90 ? 2.959 1.943 15.612 1.00 89.75 90 LEU A C 1
ATOM 691 O O . LEU A 1 90 ? 2.285 2.130 14.597 1.00 89.75 90 LEU A O 1
ATOM 695 N N . LEU A 1 91 ? 2.494 2.160 16.841 1.00 92.44 91 LEU A N 1
ATOM 696 C CA . LEU A 1 91 ? 1.194 2.754 17.132 1.00 92.44 91 LEU A CA 1
ATOM 697 C C . LEU A 1 91 ? 1.350 3.825 18.206 1.00 92.44 91 LEU A C 1
ATOM 699 O O . LEU A 1 91 ? 1.859 3.562 19.296 1.00 92.44 91 LEU A O 1
ATOM 703 N N . PHE A 1 92 ? 0.868 5.022 17.901 1.00 96.12 92 PHE A N 1
ATOM 704 C CA . PHE A 1 92 ? 0.789 6.132 18.834 1.00 96.12 92 PHE A CA 1
ATOM 705 C C . PHE A 1 92 ? -0.632 6.272 19.344 1.00 96.12 92 PHE A C 1
ATOM 707 O O . PHE A 1 92 ? -1.586 6.264 18.568 1.00 96.12 92 PHE A O 1
ATOM 714 N N . ASN A 1 93 ? -0.749 6.421 20.658 1.00 96.94 93 ASN A N 1
ATOM 715 C CA . ASN A 1 93 ? -1.998 6.774 21.301 1.00 96.94 93 ASN A CA 1
ATOM 716 C C . ASN A 1 93 ? -2.117 8.300 21.350 1.00 96.94 93 ASN A C 1
ATOM 718 O O . ASN A 1 93 ? -1.279 8.959 21.970 1.00 96.94 93 ASN A O 1
ATOM 722 N N . VAL A 1 94 ? -3.141 8.837 20.692 1.00 96.88 94 VAL A N 1
ATOM 723 C CA . VAL A 1 94 ? -3.416 10.273 20.619 1.00 96.88 94 VAL A CA 1
ATOM 724 C C . VAL A 1 94 ? -4.879 10.565 20.973 1.00 96.88 94 VAL A C 1
ATOM 726 O O . VAL A 1 94 ? -5.758 9.732 20.728 1.00 96.88 94 VAL A O 1
ATOM 729 N N . PRO A 1 95 ? -5.188 11.741 21.549 1.00 97.81 95 PRO A N 1
ATOM 730 C CA . PRO A 1 95 ? -6.572 12.167 21.736 1.00 97.81 95 PRO A CA 1
ATOM 731 C C . PRO A 1 95 ? -7.296 12.283 20.390 1.00 97.81 95 PRO A C 1
ATOM 733 O O . PRO A 1 95 ? -6.732 12.792 19.426 1.00 97.81 95 PRO A O 1
ATOM 736 N N . ALA A 1 96 ? -8.575 11.910 20.330 1.00 95.25 96 ALA A N 1
ATOM 737 C CA . ALA A 1 96 ? -9.387 12.076 19.118 1.00 95.25 96 ALA A CA 1
ATOM 738 C C . ALA A 1 96 ? -9.589 13.554 18.726 1.00 95.25 96 ALA A C 1
ATOM 740 O O . ALA A 1 96 ? -9.950 13.856 17.595 1.00 95.25 96 ALA A O 1
ATOM 741 N N . SER A 1 97 ? -9.337 14.479 19.657 1.00 96.25 97 SER A N 1
ATOM 742 C CA . SER A 1 97 ? -9.339 15.923 19.417 1.00 96.25 97 SER A CA 1
ATOM 743 C C . SER A 1 97 ? -8.019 16.460 18.851 1.00 96.25 97 SER A C 1
ATOM 745 O O . SER A 1 97 ? -7.892 17.673 18.692 1.00 96.25 97 SER A O 1
ATOM 747 N N . ALA A 1 98 ? -7.008 15.611 18.639 1.00 97.12 98 ALA A N 1
ATOM 748 C CA . ALA A 1 98 ? -5.747 16.040 18.049 1.00 97.12 98 ALA A CA 1
ATOM 749 C C . ALA A 1 98 ? -5.971 16.524 16.600 1.00 97.12 98 ALA A C 1
ATOM 751 O O . ALA A 1 98 ? -6.773 15.908 15.890 1.00 97.12 98 ALA A O 1
ATOM 752 N N . PRO A 1 99 ? -5.305 17.607 16.149 1.00 96.62 99 PRO A N 1
ATOM 753 C CA . PRO A 1 99 ? -5.547 18.197 14.830 1.00 96.62 99 PRO A CA 1
ATOM 754 C C . PRO A 1 99 ? -5.462 17.191 13.677 1.00 96.62 99 PRO A C 1
ATOM 756 O O . PRO A 1 99 ? -6.351 17.152 12.836 1.00 96.62 99 PRO A O 1
ATOM 759 N N . GLU A 1 100 ? -4.470 16.302 13.694 1.00 92.56 100 GLU A N 1
ATOM 760 C CA . GLU A 1 100 ? -4.282 15.268 12.674 1.00 92.56 100 GLU A CA 1
ATOM 761 C C . GLU A 1 100 ? -5.438 14.256 12.610 1.00 92.56 100 GLU A C 1
ATOM 763 O O . GLU A 1 100 ? -5.740 13.719 11.544 1.00 92.56 100 GLU A O 1
ATOM 768 N N . ILE A 1 101 ? -6.112 14.007 13.738 1.00 96.06 101 ILE A N 1
ATOM 769 C CA . ILE A 1 101 ? -7.293 13.141 13.788 1.00 96.06 101 ILE A CA 1
ATOM 770 C C . ILE A 1 101 ? -8.521 13.890 13.285 1.00 96.06 101 ILE A C 1
ATOM 772 O O . ILE A 1 101 ? -9.320 13.312 12.555 1.00 96.06 101 ILE A O 1
ATOM 776 N N . VAL A 1 102 ? -8.663 15.169 13.634 1.00 95.88 102 VAL A N 1
ATOM 777 C CA . VAL A 1 102 ? -9.753 16.015 13.131 1.00 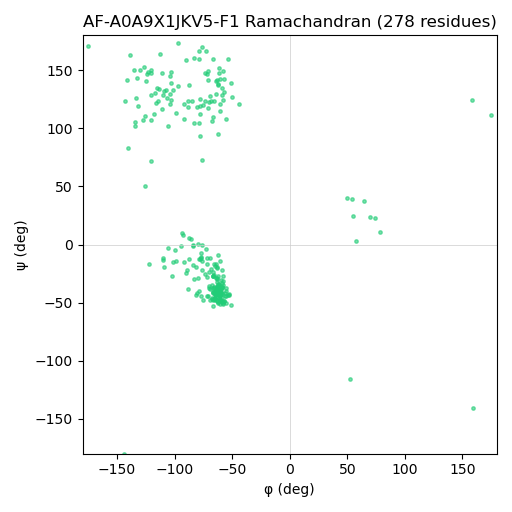95.88 102 VAL A CA 1
ATOM 778 C C . VAL A 1 102 ? -9.676 16.137 11.608 1.00 95.88 102 VAL A C 1
ATOM 780 O O . VAL A 1 102 ? -10.683 15.920 10.934 1.00 95.88 102 VAL A O 1
ATOM 783 N N . ASP A 1 103 ? -8.484 16.385 11.063 1.00 94.12 103 ASP A N 1
ATOM 784 C CA . ASP A 1 103 ? -8.251 16.468 9.618 1.00 94.12 103 ASP A CA 1
ATOM 785 C C . ASP A 1 103 ? -8.529 15.130 8.922 1.00 94.12 103 ASP A C 1
ATOM 787 O O . ASP A 1 103 ? -9.184 15.092 7.877 1.00 94.12 103 ASP A O 1
ATOM 791 N N . LEU A 1 104 ? -8.095 14.013 9.520 1.00 93.81 104 LEU A N 1
ATOM 792 C CA . LEU A 1 104 ? -8.428 12.679 9.023 1.00 93.81 104 LEU A CA 1
ATOM 793 C C . LEU A 1 104 ? -9.945 12.469 9.001 1.00 93.81 104 LEU A C 1
ATOM 795 O O . LEU A 1 104 ? -10.480 12.045 7.982 1.00 93.81 104 LEU A O 1
ATOM 799 N N . MET A 1 105 ? -10.645 12.776 10.093 1.00 94.62 105 MET A N 1
ATOM 800 C CA . MET A 1 105 ? -12.096 12.605 10.190 1.00 94.62 105 MET A CA 1
ATOM 801 C C . MET A 1 105 ? -12.839 13.439 9.145 1.00 94.62 105 MET A C 1
ATOM 803 O O . MET A 1 105 ? -13.758 12.915 8.519 1.00 94.62 105 MET A O 1
ATOM 807 N N . ALA A 1 106 ? -12.401 14.676 8.897 1.00 93.56 106 ALA A N 1
ATOM 808 C CA . ALA A 1 106 ? -12.934 15.511 7.824 1.00 93.56 106 ALA A CA 1
ATOM 809 C C . ALA A 1 106 ? -12.680 14.894 6.437 1.00 93.56 106 ALA A C 1
ATOM 811 O O . ALA A 1 106 ? -13.570 14.863 5.591 1.00 93.56 106 ALA A O 1
ATOM 812 N N . ALA A 1 107 ? -11.491 14.330 6.195 1.00 90.88 107 ALA A N 1
ATOM 813 C CA . ALA A 1 107 ? -11.203 13.638 4.939 1.00 90.88 107 ALA A CA 1
ATOM 814 C C . ALA A 1 107 ? -12.097 12.399 4.733 1.00 90.88 107 ALA A C 1
ATOM 816 O O . ALA A 1 107 ? -12.545 12.151 3.609 1.00 90.88 107 ALA A O 1
ATOM 817 N N . LEU A 1 108 ? -12.396 11.657 5.808 1.00 94.69 108 LEU A N 1
ATOM 818 C CA . LEU A 1 108 ? -13.279 10.485 5.784 1.00 94.69 108 LEU A CA 1
ATOM 819 C C . LEU A 1 108 ? -14.740 10.827 5.451 1.00 94.69 108 LEU A C 1
ATOM 821 O O . LEU A 1 108 ? -15.473 9.927 5.050 1.00 94.69 108 LEU A O 1
ATOM 825 N N . GLU A 1 109 ? -15.173 12.089 5.550 1.00 93.81 109 GLU A N 1
ATOM 826 C CA . GLU A 1 109 ? -16.518 12.504 5.111 1.00 93.81 109 GLU A CA 1
ATOM 827 C C . GLU A 1 109 ? -16.734 12.310 3.601 1.00 93.81 109 GLU A C 1
ATOM 829 O O . GLU A 1 109 ? -17.871 12.192 3.151 1.00 93.81 109 GLU A O 1
ATOM 834 N N . ASN A 1 110 ? -15.650 12.216 2.824 1.00 91.94 110 ASN A N 1
ATOM 835 C CA . ASN A 1 110 ? -15.698 11.929 1.388 1.00 91.94 110 ASN A CA 1
ATOM 836 C C . ASN A 1 110 ? -15.794 10.428 1.070 1.00 91.94 110 ASN A C 1
ATOM 838 O O . ASN A 1 110 ? -15.821 10.054 -0.103 1.00 91.94 110 ASN A O 1
ATOM 842 N N . ALA A 1 111 ? -15.794 9.558 2.083 1.00 94.69 111 ALA A N 1
ATOM 843 C CA . ALA A 1 111 ? -15.922 8.126 1.870 1.00 94.69 111 ALA A CA 1
ATOM 844 C C . ALA A 1 111 ? -17.347 7.767 1.418 1.00 94.69 111 ALA A C 1
ATOM 846 O O . ALA A 1 111 ? -18.340 8.311 1.902 1.00 94.69 111 ALA A O 1
ATOM 847 N N . VAL A 1 112 ? -17.453 6.816 0.493 1.00 93.88 112 VAL A N 1
ATOM 848 C CA . VAL A 1 112 ? -18.734 6.354 -0.058 1.00 93.88 112 VAL A CA 1
ATOM 849 C C . VAL A 1 112 ? -19.116 5.004 0.529 1.00 93.88 112 VAL A C 1
ATOM 851 O O . VAL A 1 112 ? -18.256 4.169 0.786 1.00 93.88 112 VAL A O 1
ATOM 854 N N . LEU A 1 113 ? -20.406 4.747 0.743 1.00 97.38 113 LEU A N 1
ATOM 855 C CA . LEU A 1 113 ? -20.849 3.460 1.281 1.00 97.38 113 LEU A CA 1
ATOM 856 C C . LEU A 1 113 ? -20.515 2.318 0.306 1.00 97.38 113 LEU A C 1
ATOM 858 O O . LEU A 1 113 ? -20.875 2.375 -0.868 1.00 97.38 113 LEU A O 1
ATOM 862 N N . ALA A 1 114 ? -19.874 1.262 0.802 1.00 96.06 114 ALA A N 1
ATOM 863 C CA . ALA A 1 114 ? -19.541 0.087 0.009 1.00 96.06 114 ALA A CA 1
ATOM 864 C C . ALA A 1 114 ? -20.808 -0.698 -0.370 1.00 96.06 114 ALA A C 1
ATOM 866 O O . ALA A 1 114 ? -21.603 -1.080 0.494 1.00 96.06 114 ALA A O 1
ATOM 867 N N . THR A 1 115 ? -20.978 -0.992 -1.660 1.00 95.56 115 THR A N 1
ATOM 868 C CA . THR A 1 115 ? -22.124 -1.753 -2.184 1.00 95.56 115 THR A CA 1
ATOM 869 C C . THR A 1 115 ? -21.703 -3.115 -2.737 1.00 95.56 115 THR A C 1
ATOM 871 O O . THR A 1 115 ? -20.522 -3.369 -2.980 1.00 95.56 115 THR A O 1
ATOM 874 N N . SER A 1 116 ? -22.678 -4.014 -2.937 1.00 95.31 116 SER A N 1
ATOM 875 C CA . SER A 1 116 ? -22.428 -5.273 -3.660 1.00 95.31 116 SER A CA 1
ATOM 876 C C . SER A 1 116 ? -21.922 -5.000 -5.075 1.00 95.31 116 SER A C 1
ATOM 878 O O . SER A 1 116 ? -20.965 -5.630 -5.490 1.00 95.31 116 SER A O 1
ATOM 880 N N . ASP A 1 117 ? -22.494 -4.017 -5.772 1.00 93.94 117 ASP A N 1
ATOM 881 C CA . ASP A 1 117 ? -22.113 -3.696 -7.151 1.00 93.94 117 ASP A CA 1
ATOM 882 C C . ASP A 1 117 ? -20.654 -3.226 -7.243 1.00 93.94 117 ASP A C 1
ATOM 884 O O . ASP A 1 117 ? -19.916 -3.648 -8.133 1.00 93.94 117 ASP A O 1
ATOM 888 N N . MET A 1 118 ? -20.203 -2.402 -6.285 1.00 92.19 118 MET A N 1
ATOM 889 C CA . MET A 1 118 ? -18.794 -2.004 -6.179 1.00 92.19 118 MET A CA 1
ATOM 890 C C . MET A 1 118 ? -17.895 -3.216 -5.937 1.00 92.19 118 MET A C 1
ATOM 892 O O . MET A 1 118 ? -16.867 -3.357 -6.595 1.00 92.19 118 MET A O 1
ATOM 896 N N . ARG A 1 119 ? -18.287 -4.105 -5.014 1.00 95.38 119 ARG A N 1
ATOM 897 C CA . ARG A 1 119 ? -17.545 -5.339 -4.736 1.00 95.38 119 ARG A CA 1
ATOM 898 C C . ARG A 1 119 ? -17.417 -6.182 -5.996 1.00 95.38 119 ARG A C 1
ATOM 900 O O . ARG A 1 119 ? -16.318 -6.606 -6.323 1.00 95.38 119 ARG A O 1
ATOM 907 N N . ASP A 1 120 ? -18.530 -6.438 -6.668 1.00 93.44 120 ASP A N 1
ATOM 908 C CA . ASP A 1 120 ? -18.589 -7.353 -7.801 1.00 93.44 120 ASP A CA 1
ATOM 909 C C . ASP A 1 120 ? -17.798 -6.772 -8.992 1.00 93.44 120 ASP A C 1
ATOM 911 O O . ASP A 1 120 ? -17.087 -7.506 -9.675 1.00 93.44 120 ASP A O 1
ATOM 915 N N . THR A 1 121 ? -17.807 -5.442 -9.164 1.00 90.50 121 THR A N 1
ATOM 916 C CA . THR A 1 121 ? -16.952 -4.725 -10.130 1.00 90.50 121 THR A CA 1
ATOM 917 C C . THR A 1 121 ? -15.466 -4.907 -9.818 1.00 90.50 121 THR A C 1
ATOM 919 O O . THR A 1 121 ? -14.687 -5.262 -10.702 1.00 90.50 121 THR A O 1
ATOM 922 N N . VAL A 1 122 ? -15.057 -4.695 -8.562 1.00 84.50 122 VAL A N 1
ATOM 923 C CA . VAL A 1 122 ? -13.653 -4.856 -8.152 1.00 84.50 122 VAL A CA 1
ATOM 924 C C . VAL A 1 122 ? -13.220 -6.319 -8.233 1.00 84.50 122 VAL A C 1
ATOM 926 O O . VAL A 1 122 ? -12.093 -6.581 -8.638 1.00 84.50 122 VAL A O 1
ATOM 929 N N . GLN A 1 123 ? -14.092 -7.268 -7.887 1.00 90.81 123 GLN A N 1
ATOM 930 C CA . GLN A 1 123 ? -13.810 -8.699 -7.991 1.00 90.81 123 GLN A CA 1
ATOM 931 C C . GLN A 1 123 ? -13.616 -9.115 -9.449 1.00 90.81 123 GLN A C 1
ATOM 933 O O . GLN A 1 123 ? -12.627 -9.766 -9.754 1.00 90.81 123 GLN A O 1
ATOM 938 N N . ALA A 1 124 ? -14.496 -8.686 -10.357 1.00 86.56 124 ALA A N 1
ATOM 939 C CA . ALA A 1 124 ? -14.347 -8.972 -11.781 1.00 86.56 124 ALA A CA 1
ATOM 940 C C . ALA A 1 124 ? -13.043 -8.384 -12.346 1.00 86.56 124 ALA A C 1
ATOM 942 O O . ALA A 1 124 ? -12.338 -9.054 -13.098 1.00 86.56 124 ALA A O 1
ATOM 943 N N . ALA A 1 125 ? -12.695 -7.156 -11.947 1.00 76.50 125 ALA A N 1
ATOM 944 C CA . ALA A 1 125 ? -11.418 -6.549 -12.306 1.00 76.50 125 ALA A CA 1
ATOM 945 C C . ALA A 1 125 ? -10.228 -7.314 -11.705 1.00 76.50 125 ALA A C 1
ATOM 947 O O . ALA A 1 125 ? -9.225 -7.493 -12.383 1.00 76.50 125 ALA A O 1
ATOM 948 N N . ALA A 1 126 ? -10.335 -7.795 -10.464 1.00 76.38 126 ALA A N 1
ATOM 949 C CA . ALA A 1 126 ? -9.300 -8.596 -9.820 1.00 76.38 126 ALA A CA 1
ATOM 950 C C . ALA A 1 126 ? -9.104 -9.938 -10.538 1.00 76.38 126 ALA A C 1
ATOM 952 O O . ALA A 1 126 ? -7.974 -10.305 -10.838 1.00 76.38 126 ALA A O 1
ATOM 953 N N . ASP A 1 127 ? -10.186 -10.641 -10.864 1.00 86.62 127 ASP A N 1
ATOM 954 C CA . ASP A 1 127 ? -10.155 -11.943 -11.541 1.00 86.62 127 ASP A CA 1
ATOM 955 C C . ASP A 1 127 ? -9.566 -11.854 -12.955 1.00 86.62 127 ASP A C 1
ATOM 957 O O . ASP A 1 127 ? -8.969 -12.815 -13.438 1.00 86.62 127 ASP A O 1
ATOM 961 N N . ALA A 1 128 ? -9.709 -10.695 -13.604 1.00 80.25 128 ALA A N 1
ATOM 962 C CA . ALA A 1 128 ? -9.118 -10.411 -14.906 1.00 80.25 128 ALA A CA 1
ATOM 963 C C . ALA A 1 128 ? -7.609 -10.109 -14.848 1.00 80.25 128 ALA A C 1
ATOM 965 O O . ALA A 1 128 ? -6.961 -10.115 -15.892 1.00 80.25 128 ALA A O 1
ATOM 966 N N . ILE A 1 129 ? -7.042 -9.853 -13.662 1.00 70.12 129 ILE A N 1
ATOM 967 C CA . ILE A 1 129 ? -5.602 -9.627 -13.500 1.00 70.12 129 ILE A CA 1
ATOM 968 C C . ILE A 1 129 ? -4.881 -10.978 -13.532 1.00 70.12 129 ILE A C 1
ATOM 970 O O . ILE A 1 129 ? -4.979 -11.795 -12.600 1.00 70.12 129 ILE A O 1
ATOM 974 N N . ASP A 1 130 ? -4.100 -11.184 -14.590 1.00 71.50 130 ASP A N 1
ATOM 975 C CA . ASP A 1 130 ? -3.030 -12.171 -14.582 1.00 71.50 130 ASP A CA 1
ATOM 976 C C . ASP A 1 130 ? -1.870 -11.612 -13.752 1.00 71.50 130 ASP A C 1
ATOM 978 O O . ASP A 1 130 ? -1.326 -10.557 -14.051 1.00 71.50 130 ASP A O 1
ATOM 982 N N . LEU A 1 131 ? -1.501 -12.314 -12.678 1.00 57.31 131 LEU A N 1
ATOM 983 C CA . LEU A 1 131 ? -0.375 -11.920 -11.825 1.00 57.31 131 LEU A CA 1
ATOM 984 C C . LEU A 1 131 ? 0.981 -12.091 -12.523 1.00 57.31 131 LEU A C 1
ATOM 986 O O . LEU A 1 131 ? 1.993 -11.645 -11.988 1.00 57.31 131 LEU A O 1
ATOM 990 N N . ASN A 1 132 ? 1.004 -12.767 -13.674 1.00 46.72 132 ASN A N 1
ATOM 991 C CA . ASN A 1 132 ? 2.185 -12.895 -14.519 1.00 46.72 132 ASN A CA 1
ATOM 992 C C . ASN A 1 132 ? 2.261 -11.801 -15.593 1.00 46.72 132 ASN A C 1
ATOM 994 O O . ASN A 1 132 ? 3.335 -11.621 -16.164 1.00 46.72 132 ASN A O 1
ATOM 998 N N . ASP A 1 133 ? 1.164 -11.079 -15.850 1.00 40.41 133 ASP A N 1
ATOM 999 C CA . ASP A 1 133 ? 1.194 -9.877 -16.677 1.00 40.41 133 ASP A CA 1
ATOM 1000 C C . ASP A 1 133 ? 1.515 -8.661 -15.793 1.00 40.41 133 ASP A C 1
ATOM 1002 O O . ASP A 1 133 ? 0.986 -8.531 -14.682 1.00 40.41 133 ASP A O 1
ATOM 1006 N N . PRO A 1 134 ? 2.385 -7.747 -16.254 1.00 40.22 134 PRO A N 1
ATOM 1007 C CA . PRO A 1 134 ? 2.609 -6.493 -15.553 1.00 40.22 134 PRO A CA 1
ATOM 1008 C C . PRO A 1 134 ? 1.274 -5.731 -15.450 1.00 40.22 134 PRO A C 1
ATOM 1010 O O . PRO A 1 134 ? 0.527 -5.668 -16.430 1.00 40.22 134 PRO A O 1
ATOM 1013 N N . PRO A 1 135 ? 0.930 -5.166 -14.280 1.00 40.25 135 PRO A N 1
ATOM 1014 C CA . PRO A 1 135 ? -0.359 -4.512 -14.095 1.00 40.25 135 PRO A CA 1
ATOM 1015 C C . PRO A 1 135 ? -0.494 -3.294 -15.011 1.00 40.25 135 PRO A C 1
ATOM 1017 O O . PRO A 1 135 ? 0.457 -2.538 -15.202 1.00 40.25 135 PRO A O 1
ATOM 1020 N N . ASP A 1 136 ? -1.699 -3.101 -15.554 1.00 39.50 136 ASP A N 1
ATOM 1021 C CA . ASP A 1 136 ? -2.035 -1.963 -16.409 1.00 39.50 136 ASP A CA 1
ATOM 1022 C C . ASP A 1 136 ? -1.848 -0.633 -15.638 1.00 39.50 136 ASP A C 1
ATOM 1024 O O . ASP A 1 136 ? -2.591 -0.364 -14.681 1.00 39.50 136 ASP A O 1
ATOM 1028 N N . PRO A 1 137 ? -0.899 0.232 -16.051 1.00 39.44 137 PRO A N 1
ATOM 1029 C CA . PRO A 1 137 ? -0.596 1.501 -15.387 1.00 39.44 137 PRO A CA 1
ATOM 1030 C C . PRO A 1 137 ? -1.770 2.489 -15.344 1.00 39.44 137 PRO A C 1
ATOM 1032 O O . PRO A 1 137 ? -1.711 3.492 -14.626 1.00 39.44 137 PRO A O 1
ATOM 1035 N N . GLN A 1 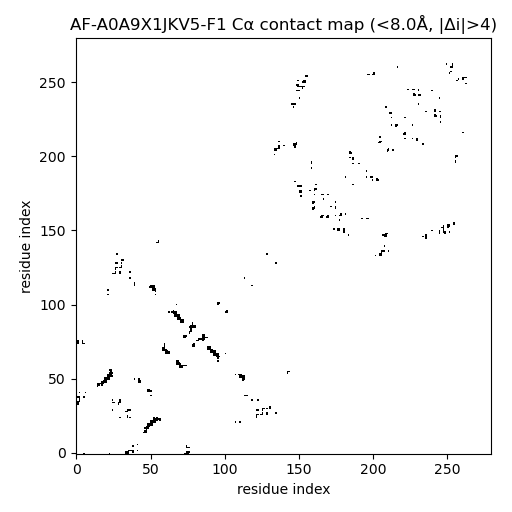138 ? -2.830 2.270 -16.131 1.00 37.12 138 GLN A N 1
ATOM 1036 C CA . GLN A 1 138 ? -3.982 3.173 -16.180 1.00 37.12 138 GLN A CA 1
ATOM 1037 C C . GLN A 1 138 ? -4.908 3.035 -14.962 1.00 37.12 138 GLN A C 1
ATOM 1039 O O . GLN A 1 138 ? -5.608 3.991 -14.630 1.00 37.12 138 GLN A O 1
ATOM 1044 N N . LEU A 1 139 ? -4.879 1.904 -14.246 1.00 40.62 139 LEU A N 1
ATOM 1045 C CA . LEU A 1 139 ? -5.719 1.681 -13.059 1.00 40.62 139 LEU A CA 1
ATOM 1046 C C . LEU A 1 139 ? -5.152 2.308 -11.769 1.00 40.62 139 LEU A C 1
ATOM 1048 O O . LEU A 1 139 ? -5.913 2.554 -10.834 1.00 40.62 139 LEU A O 1
ATOM 1052 N N . ASP A 1 140 ? -3.854 2.630 -11.719 1.00 38.06 140 ASP A N 1
ATOM 1053 C CA . ASP A 1 140 ? -3.180 3.159 -10.516 1.00 38.06 140 ASP A CA 1
ATOM 1054 C C . ASP A 1 140 ? -2.985 4.691 -10.502 1.00 38.06 140 ASP A C 1
ATOM 1056 O O . ASP A 1 140 ? -2.581 5.261 -9.484 1.00 38.06 140 ASP A O 1
ATOM 1060 N N . GLN A 1 141 ? -3.339 5.403 -11.580 1.00 37.97 141 GLN A N 1
ATOM 1061 C CA . GLN A 1 141 ? -3.128 6.859 -11.686 1.00 37.97 141 GLN A CA 1
ATOM 1062 C C . GLN A 1 141 ? -4.063 7.729 -10.821 1.00 37.97 141 GLN A C 1
ATOM 1064 O O . GLN A 1 141 ? -3.884 8.944 -10.760 1.00 37.97 141 GLN A O 1
ATOM 1069 N N . ALA A 1 142 ? -5.031 7.154 -10.101 1.00 34.09 142 ALA A N 1
ATOM 1070 C CA . ALA A 1 142 ? -6.016 7.933 -9.342 1.00 34.09 142 ALA A CA 1
ATOM 1071 C C . ALA A 1 142 ? -5.610 8.313 -7.898 1.00 34.09 142 ALA A C 1
ATOM 1073 O O . ALA A 1 142 ? -6.422 8.898 -7.184 1.00 34.09 142 ALA A O 1
ATOM 1074 N N . ALA A 1 143 ? -4.386 8.033 -7.429 1.00 34.44 143 ALA A N 1
ATOM 1075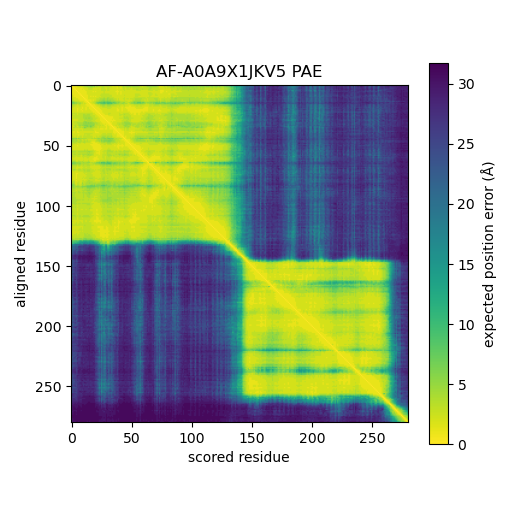 C CA . ALA A 1 143 ? -4.019 8.319 -6.035 1.00 34.44 143 ALA A CA 1
ATOM 1076 C C . ALA A 1 143 ? -2.592 8.862 -5.845 1.00 34.44 143 ALA A C 1
ATOM 1078 O O . ALA A 1 143 ? -1.687 8.129 -5.462 1.00 34.44 143 ALA A O 1
ATOM 1079 N N . GLY A 1 144 ? -2.432 10.175 -6.041 1.00 37.44 144 GLY A N 1
ATOM 1080 C CA . GLY A 1 144 ? -1.830 11.102 -5.064 1.00 37.44 144 GLY A CA 1
ATOM 1081 C C . GLY A 1 144 ? -0.406 10.895 -4.524 1.00 37.44 144 GLY A C 1
ATOM 1082 O O . GLY A 1 144 ? 0.007 11.685 -3.680 1.00 37.44 144 GLY A O 1
ATOM 1083 N N . LEU A 1 145 ? 0.363 9.906 -4.970 1.00 46.38 145 LEU A N 1
ATOM 1084 C CA . LEU A 1 145 ? 1.807 9.882 -4.749 1.00 46.38 145 LEU A CA 1
ATOM 1085 C C . LEU A 1 145 ? 2.453 10.701 -5.866 1.00 46.38 145 LEU A C 1
ATOM 1087 O O . LEU A 1 145 ? 2.217 10.448 -7.047 1.00 46.38 145 LEU A O 1
ATOM 1091 N N . GLY A 1 146 ? 3.234 11.717 -5.495 1.00 56.09 146 GLY A N 1
ATOM 1092 C CA . GLY A 1 146 ? 4.091 12.411 -6.453 1.00 56.09 146 GLY A CA 1
ATOM 1093 C C . GLY A 1 146 ? 4.994 11.412 -7.193 1.00 56.09 146 GLY A C 1
ATOM 1094 O O . GLY A 1 146 ? 5.190 10.290 -6.720 1.00 56.09 146 GLY A O 1
ATOM 1095 N N . PRO A 1 147 ? 5.538 11.781 -8.360 1.00 74.88 147 PRO A N 1
ATOM 1096 C CA . PRO A 1 147 ? 6.365 10.869 -9.137 1.00 74.88 147 PRO A CA 1
ATOM 1097 C C . PRO A 1 147 ? 7.570 10.398 -8.310 1.00 74.88 147 PRO A C 1
ATOM 1099 O O . PRO A 1 147 ? 8.333 11.214 -7.798 1.00 74.88 147 PRO A O 1
ATOM 1102 N N . TRP A 1 148 ? 7.727 9.082 -8.166 1.00 88.12 148 TRP A N 1
ATOM 1103 C CA . TRP A 1 148 ? 8.859 8.460 -7.477 1.00 88.12 148 TRP A CA 1
ATOM 1104 C C . TRP A 1 148 ? 9.851 7.888 -8.488 1.00 88.12 148 TRP A C 1
ATOM 1106 O O . TRP A 1 148 ? 9.445 7.262 -9.463 1.00 88.12 148 TRP A O 1
ATOM 1116 N N . LEU A 1 149 ? 11.145 8.065 -8.226 1.00 90.88 149 LEU A N 1
ATOM 1117 C CA . LEU A 1 149 ? 12.234 7.367 -8.906 1.00 90.88 149 LEU A CA 1
ATOM 1118 C C . LEU A 1 149 ? 13.260 6.895 -7.866 1.00 90.88 149 LEU A C 1
ATOM 1120 O O . LEU A 1 149 ? 13.418 7.565 -6.842 1.00 90.88 149 LEU A O 1
ATOM 1124 N N . PRO A 1 150 ? 13.975 5.785 -8.126 1.00 92.56 150 PRO A N 1
ATOM 1125 C CA . PRO A 1 150 ? 14.968 5.255 -7.200 1.00 92.56 150 PRO A CA 1
ATOM 1126 C C . PRO A 1 150 ? 16.113 6.241 -6.966 1.00 92.56 150 PRO A C 1
ATOM 1128 O O . PRO A 1 150 ? 16.628 6.823 -7.918 1.00 92.56 150 PRO A O 1
ATOM 1131 N N . ILE A 1 151 ? 16.563 6.401 -5.724 1.00 90.81 151 ILE A N 1
ATOM 1132 C CA . ILE A 1 151 ? 17.663 7.320 -5.376 1.00 90.81 151 ILE A CA 1
ATOM 1133 C C . ILE A 1 151 ? 18.959 6.607 -4.973 1.00 90.81 151 ILE A C 1
ATOM 1135 O O . ILE A 1 151 ? 20.035 7.205 -5.030 1.00 90.81 151 ILE A O 1
ATOM 1139 N N . SER A 1 152 ? 18.908 5.331 -4.591 1.00 91.00 152 SER A N 1
ATOM 1140 C CA . SER A 1 152 ? 20.107 4.556 -4.268 1.00 91.00 152 SER A CA 1
ATOM 1141 C C . SER A 1 152 ? 20.832 4.088 -5.534 1.00 91.00 152 SER A C 1
ATOM 1143 O O . SER A 1 152 ? 20.312 3.335 -6.351 1.00 91.00 152 SER A O 1
ATOM 1145 N N . SER A 1 153 ? 22.085 4.510 -5.698 1.00 89.75 153 SER A N 1
ATOM 1146 C CA . SER A 1 153 ? 22.858 4.289 -6.930 1.00 89.75 153 SER A CA 1
ATOM 1147 C C . SER A 1 153 ? 23.419 2.874 -7.120 1.00 89.75 153 SER A C 1
ATOM 1149 O O . SER A 1 153 ? 23.885 2.557 -8.213 1.00 89.75 153 SER A O 1
ATOM 1151 N N . ALA A 1 154 ? 23.374 2.036 -6.080 1.00 91.62 154 ALA A N 1
ATOM 1152 C CA . ALA A 1 154 ? 23.904 0.668 -6.066 1.00 91.62 154 ALA A CA 1
ATOM 1153 C C . ALA A 1 154 ? 22.784 -0.350 -5.755 1.00 91.62 154 ALA A C 1
ATOM 1155 O O . ALA A 1 154 ? 22.726 -0.856 -4.630 1.00 91.62 154 ALA A O 1
ATOM 1156 N N . PRO A 1 155 ? 21.845 -0.604 -6.686 1.00 93.50 155 PRO A N 1
ATOM 1157 C CA . PRO A 1 155 ? 20.695 -1.495 -6.481 1.00 93.50 155 PRO A CA 1
ATOM 1158 C C . PRO A 1 155 ? 21.069 -2.931 -6.096 1.00 93.50 155 PRO A C 1
ATOM 1160 O O . PRO A 1 155 ? 20.334 -3.586 -5.367 1.00 93.50 155 PRO A O 1
ATOM 1163 N N . GLU A 1 156 ? 22.247 -3.416 -6.486 1.00 92.88 156 GLU A N 1
ATOM 1164 C CA . GLU A 1 156 ? 22.753 -4.738 -6.099 1.00 92.88 156 GLU A CA 1
ATOM 1165 C C . GLU A 1 156 ? 22.971 -4.890 -4.582 1.00 92.88 156 GLU A C 1
ATOM 1167 O O . GLU A 1 156 ? 23.037 -6.000 -4.058 1.00 92.88 156 GLU A O 1
ATOM 1172 N N . ARG A 1 157 ? 23.069 -3.774 -3.848 1.00 93.44 157 ARG A N 1
ATOM 1173 C CA . ARG A 1 157 ? 23.195 -3.765 -2.383 1.00 93.44 157 ARG A CA 1
ATOM 1174 C C . ARG A 1 157 ? 21.846 -3.618 -1.675 1.00 93.44 157 ARG A C 1
ATOM 1176 O O . ARG A 1 157 ? 21.817 -3.649 -0.444 1.00 93.44 157 ARG A O 1
ATOM 1183 N N . LEU A 1 158 ? 20.742 -3.493 -2.416 1.00 94.75 158 LEU A N 1
ATOM 1184 C CA . LEU A 1 158 ? 19.411 -3.260 -1.855 1.00 94.75 158 LEU A CA 1
ATOM 1185 C C . LEU A 1 158 ? 18.928 -4.454 -1.019 1.00 94.75 158 LEU A C 1
ATOM 1187 O O . LEU A 1 158 ? 18.372 -4.254 0.056 1.00 94.75 158 LEU A O 1
ATOM 1191 N N . TRP A 1 159 ? 19.252 -5.685 -1.433 1.00 94.94 159 TRP A N 1
ATOM 1192 C CA . TRP A 1 159 ? 19.016 -6.888 -0.625 1.00 94.94 159 TRP A CA 1
ATOM 1193 C C . TRP A 1 159 ? 19.765 -6.838 0.715 1.00 94.94 159 TRP A C 1
ATOM 1195 O O . TRP A 1 159 ? 19.195 -7.086 1.775 1.00 94.94 159 TRP A O 1
ATOM 1205 N N . THR A 1 160 ? 21.035 -6.415 0.694 1.00 92.75 160 THR A N 1
ATOM 1206 C CA . THR A 1 160 ? 21.809 -6.215 1.933 1.00 92.75 160 THR 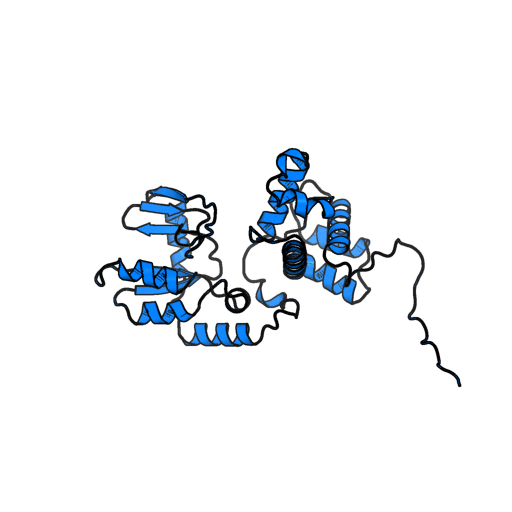A CA 1
ATOM 1207 C C . THR A 1 160 ? 21.167 -5.152 2.827 1.00 92.75 160 THR A C 1
ATOM 1209 O O . THR A 1 160 ? 21.219 -5.274 4.046 1.00 92.75 160 THR A O 1
ATOM 1212 N N . ALA A 1 161 ? 20.571 -4.112 2.234 1.00 91.12 161 ALA A N 1
ATOM 1213 C CA . ALA A 1 161 ? 19.903 -3.033 2.963 1.00 91.12 161 ALA A CA 1
ATOM 1214 C C . ALA A 1 161 ? 18.554 -3.447 3.563 1.00 91.12 161 ALA A C 1
ATOM 1216 O O . ALA A 1 161 ? 18.111 -2.848 4.542 1.00 91.12 161 ALA A O 1
ATOM 1217 N N . TYR A 1 162 ? 17.922 -4.454 2.968 1.00 92.25 162 TYR A N 1
ATOM 1218 C CA . TYR A 1 162 ? 16.665 -5.037 3.410 1.00 92.25 162 TYR A CA 1
ATOM 1219 C C . TYR A 1 162 ? 16.850 -6.025 4.579 1.00 92.25 162 TYR A C 1
ATOM 1221 O O . TYR A 1 162 ? 15.959 -6.163 5.415 1.00 92.25 162 TYR A O 1
ATOM 1229 N N . GLY A 1 163 ? 18.014 -6.678 4.668 1.00 87.94 163 GLY A N 1
ATOM 1230 C CA . GLY A 1 163 ? 18.343 -7.633 5.731 1.00 87.94 163 GLY A CA 1
ATOM 1231 C C . GLY A 1 163 ? 18.752 -7.009 7.076 1.00 87.94 163 GLY A C 1
ATOM 1232 O O . GLY A 1 163 ? 19.103 -5.834 7.179 1.00 87.94 163 GLY A O 1
ATOM 1233 N N . GLU A 1 164 ? 18.777 -7.833 8.127 1.00 79.56 164 GLU A N 1
ATOM 1234 C CA . GLU A 1 164 ? 19.062 -7.405 9.510 1.00 79.56 164 GLU A CA 1
ATOM 1235 C C . GLU A 1 164 ? 20.506 -6.903 9.727 1.00 79.56 164 GLU A C 1
ATOM 1237 O O . GLU A 1 164 ? 20.766 -6.101 10.622 1.00 79.56 164 GLU A O 1
ATOM 1242 N N . GLU A 1 165 ? 21.455 -7.318 8.882 1.00 82.56 165 GLU A N 1
ATOM 1243 C CA . GLU A 1 165 ? 22.871 -6.919 8.968 1.00 82.56 165 GLU A CA 1
ATOM 1244 C C . GLU A 1 165 ? 23.186 -5.585 8.261 1.00 82.56 165 GLU A C 1
ATOM 1246 O O . GLU A 1 165 ? 24.353 -5.187 8.170 1.00 82.56 165 GLU A O 1
ATOM 1251 N N . ALA A 1 166 ? 22.174 -4.880 7.744 1.00 83.69 166 ALA A N 1
ATOM 1252 C CA . ALA A 1 166 ? 22.351 -3.698 6.901 1.00 83.69 166 ALA A CA 1
ATOM 1253 C C . ALA A 1 166 ? 23.260 -2.624 7.530 1.00 83.69 166 ALA A C 1
ATOM 1255 O O . ALA A 1 166 ? 24.153 -2.094 6.867 1.00 83.69 166 ALA A O 1
ATOM 1256 N N . GLU A 1 167 ? 23.086 -2.344 8.824 1.00 79.75 167 GLU A N 1
ATOM 1257 C CA . GLU A 1 167 ? 23.836 -1.311 9.557 1.00 79.75 167 GLU A CA 1
ATOM 1258 C C . GLU A 1 167 ? 25.319 -1.650 9.756 1.00 79.75 167 GLU A C 1
ATOM 1260 O O . GLU A 1 167 ? 26.137 -0.752 9.945 1.00 79.75 167 GLU A O 1
ATOM 1265 N N . GLN A 1 168 ? 25.688 -2.931 9.669 1.00 83.81 168 GLN A N 1
ATOM 1266 C CA . GLN A 1 168 ? 27.075 -3.387 9.804 1.00 83.81 168 GLN A CA 1
ATOM 1267 C C . GLN A 1 168 ? 27.808 -3.417 8.456 1.00 83.81 168 GLN A C 1
ATOM 1269 O O . GLN A 1 168 ? 29.036 -3.353 8.411 1.00 83.81 168 GLN A O 1
ATOM 1274 N N . ARG A 1 169 ? 27.065 -3.532 7.347 1.00 84.75 169 ARG A N 1
ATOM 1275 C CA . ARG A 1 169 ? 27.618 -3.802 6.007 1.00 84.75 169 ARG A CA 1
ATOM 1276 C C . ARG A 1 169 ? 27.530 -2.616 5.052 1.00 84.75 169 ARG A C 1
ATOM 1278 O O . ARG A 1 169 ? 28.159 -2.632 3.988 1.00 84.75 169 ARG A O 1
ATOM 1285 N N . LEU A 1 170 ? 26.751 -1.596 5.401 1.00 88.44 170 LEU A N 1
ATOM 1286 C CA . LEU A 1 170 ? 26.460 -0.447 4.550 1.00 88.44 170 LEU A CA 1
ATOM 1287 C C . LEU A 1 170 ? 26.776 0.865 5.269 1.00 88.44 170 LEU A C 1
ATOM 1289 O O . LEU A 1 170 ? 26.728 0.964 6.491 1.00 88.44 170 LEU A O 1
ATOM 1293 N N . THR A 1 171 ? 27.090 1.904 4.495 1.00 86.19 171 THR A N 1
ATOM 1294 C CA . THR A 1 171 ? 27.246 3.251 5.051 1.00 86.19 171 THR A CA 1
ATOM 1295 C C . THR A 1 171 ? 25.877 3.831 5.394 1.00 86.19 171 THR A C 1
ATOM 1297 O O . THR A 1 171 ? 24.901 3.591 4.683 1.00 86.19 171 THR A O 1
ATOM 1300 N N . SER A 1 172 ? 25.799 4.659 6.438 1.00 73.31 172 SER A N 1
ATOM 1301 C CA . SER A 1 172 ? 24.538 5.282 6.868 1.00 73.31 172 SER A CA 1
ATOM 1302 C C . SER A 1 172 ? 23.882 6.120 5.762 1.00 73.31 172 SER A C 1
ATOM 1304 O O . SER A 1 172 ? 22.663 6.131 5.638 1.00 73.31 172 SER A O 1
ATOM 1306 N N . SER A 1 173 ? 24.690 6.778 4.922 1.00 73.00 173 SER A N 1
ATOM 1307 C CA . SER A 1 173 ? 24.201 7.547 3.768 1.00 73.00 173 SER A CA 1
ATOM 1308 C C . SER A 1 173 ? 23.490 6.656 2.744 1.00 73.00 173 SER A C 1
ATOM 1310 O O . SER A 1 173 ? 22.356 6.939 2.363 1.00 73.00 173 SER A O 1
ATOM 1312 N N . TYR A 1 174 ? 24.109 5.534 2.355 1.00 84.25 174 TYR A N 1
ATOM 1313 C CA . TYR A 1 174 ? 23.479 4.585 1.438 1.00 84.25 174 TYR A CA 1
ATOM 1314 C C . TYR A 1 174 ? 22.238 3.940 2.060 1.00 84.25 174 TYR A C 1
ATOM 1316 O O . TYR A 1 174 ? 21.208 3.836 1.403 1.00 84.25 174 TYR A O 1
ATOM 1324 N N . LEU A 1 175 ? 22.314 3.562 3.338 1.00 80.31 175 LEU A N 1
ATOM 1325 C CA . LEU A 1 175 ? 21.210 2.922 4.045 1.00 80.31 175 LEU A CA 1
ATOM 1326 C C . LEU A 1 175 ? 19.960 3.809 4.100 1.00 80.31 175 LEU A C 1
ATOM 1328 O O . LEU A 1 175 ? 18.855 3.308 3.922 1.00 80.31 175 LEU A O 1
ATOM 1332 N N . ASN A 1 176 ? 20.122 5.120 4.294 1.00 77.12 176 ASN A N 1
ATOM 1333 C CA . ASN A 1 176 ? 19.001 6.062 4.280 1.00 77.12 176 ASN A CA 1
ATOM 1334 C C . ASN A 1 176 ? 18.326 6.134 2.903 1.00 77.12 176 ASN A C 1
ATOM 1336 O O . ASN A 1 176 ? 17.100 6.123 2.830 1.00 77.12 176 ASN A O 1
ATOM 1340 N N . MET A 1 177 ? 19.112 6.163 1.822 1.00 80.31 177 MET A N 1
ATOM 1341 C CA . MET A 1 177 ? 18.579 6.164 0.453 1.00 80.31 177 MET A CA 1
ATOM 1342 C C . MET A 1 177 ? 17.874 4.844 0.127 1.00 80.31 177 MET A C 1
ATOM 1344 O O . MET A 1 177 ? 16.732 4.851 -0.316 1.00 80.31 177 MET A O 1
ATOM 1348 N N . ALA A 1 178 ? 18.515 3.714 0.432 1.00 87.00 178 ALA A N 1
ATOM 1349 C CA . ALA A 1 178 ? 17.944 2.389 0.217 1.00 87.00 178 ALA A CA 1
ATOM 1350 C C . ALA A 1 178 ? 16.642 2.187 1.011 1.00 87.00 178 ALA A C 1
ATOM 1352 O O . ALA A 1 178 ? 15.673 1.664 0.476 1.00 87.00 178 ALA A O 1
ATOM 1353 N N . ARG A 1 179 ? 16.576 2.645 2.270 1.00 84.38 179 ARG A N 1
ATOM 1354 C CA . ARG A 1 179 ? 15.348 2.584 3.084 1.00 84.38 179 ARG A CA 1
ATOM 1355 C C . ARG A 1 179 ? 14.233 3.468 2.520 1.00 84.38 179 ARG A C 1
ATOM 1357 O O . ARG A 1 179 ? 13.075 3.063 2.570 1.00 84.38 179 ARG A O 1
ATOM 1364 N N . ALA A 1 180 ? 14.561 4.643 1.981 1.00 79.19 180 ALA A N 1
ATOM 1365 C CA . ALA A 1 180 ? 13.580 5.500 1.319 1.00 79.19 180 ALA A CA 1
ATOM 1366 C C . ALA A 1 180 ? 13.013 4.834 0.053 1.00 79.19 180 ALA A C 1
ATOM 1368 O O . ALA A 1 180 ? 11.796 4.816 -0.121 1.00 79.19 180 ALA A O 1
ATOM 1369 N N . ASP A 1 181 ? 13.872 4.217 -0.766 1.00 91.12 181 ASP A N 1
ATOM 1370 C CA . ASP A 1 181 ? 13.454 3.454 -1.948 1.00 91.12 181 ASP A CA 1
ATOM 1371 C C . ASP A 1 181 ? 12.580 2.249 -1.568 1.00 91.12 181 ASP A C 1
ATOM 1373 O O . ASP A 1 181 ? 11.478 2.094 -2.086 1.00 91.12 181 ASP A O 1
ATOM 1377 N N . LEU A 1 182 ? 13.023 1.425 -0.613 1.00 88.25 182 LEU A N 1
ATOM 1378 C CA . LEU A 1 182 ? 12.273 0.254 -0.136 1.00 88.25 182 LEU A CA 1
ATOM 1379 C C . LEU A 1 182 ? 10.901 0.629 0.437 1.00 88.25 182 LEU A C 1
ATOM 1381 O O . LEU A 1 182 ? 9.921 -0.083 0.217 1.00 88.25 182 LEU A O 1
ATOM 1385 N N . SER A 1 183 ? 10.832 1.755 1.151 1.00 82.25 183 SER A N 1
ATOM 1386 C CA . SER A 1 183 ? 9.585 2.305 1.684 1.00 82.25 183 SER A CA 1
ATOM 1387 C C . SER A 1 183 ? 8.637 2.732 0.562 1.00 82.25 183 SER A C 1
ATOM 1389 O O . SER A 1 183 ? 7.464 2.362 0.578 1.00 82.25 183 SER A O 1
ATOM 1391 N N . ALA A 1 184 ? 9.142 3.449 -0.447 1.00 83.19 184 ALA A N 1
ATOM 1392 C CA . ALA A 1 184 ? 8.340 3.870 -1.595 1.00 83.19 184 ALA A CA 1
ATOM 1393 C C . ALA A 1 184 ? 7.793 2.673 -2.386 1.00 83.19 184 ALA A C 1
ATOM 1395 O O . ALA A 1 184 ? 6.620 2.657 -2.752 1.00 83.19 184 A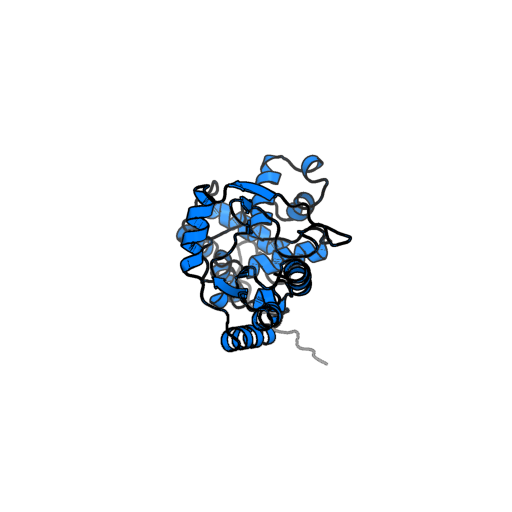LA A O 1
ATOM 1396 N N . LEU A 1 185 ? 8.616 1.640 -2.573 1.00 84.50 185 LEU A N 1
ATOM 1397 C CA . LEU A 1 185 ? 8.244 0.396 -3.248 1.00 84.50 185 LEU A CA 1
ATOM 1398 C C . LEU A 1 185 ? 7.296 -0.492 -2.429 1.00 84.50 185 LEU A C 1
ATOM 1400 O O . LEU A 1 185 ? 6.745 -1.448 -2.966 1.00 84.50 185 LEU A O 1
ATOM 1404 N N . SER A 1 186 ? 7.092 -0.192 -1.141 1.00 82.19 186 SER A N 1
ATOM 1405 C CA . SER A 1 186 ? 6.243 -0.981 -0.238 1.00 82.19 186 SER A CA 1
ATOM 1406 C C . SER A 1 186 ? 6.622 -2.472 -0.191 1.00 82.19 186 SER A C 1
ATOM 1408 O O . SER A 1 186 ? 5.745 -3.337 -0.137 1.00 82.19 186 SER A O 1
ATOM 1410 N N . ILE A 1 187 ? 7.926 -2.783 -0.208 1.00 81.25 187 ILE A N 1
ATOM 1411 C CA . ILE A 1 187 ? 8.418 -4.171 -0.208 1.00 81.25 187 ILE A CA 1
ATOM 1412 C C . ILE A 1 187 ? 8.052 -4.861 1.124 1.00 81.25 187 ILE A C 1
ATOM 1414 O O . ILE A 1 187 ? 8.431 -4.359 2.187 1.00 81.25 187 ILE A O 1
ATOM 1418 N N . PRO A 1 188 ? 7.338 -6.007 1.103 1.00 74.44 188 PRO A N 1
ATOM 1419 C CA . PRO A 1 188 ? 7.017 -6.777 2.308 1.00 74.44 188 PRO A CA 1
ATOM 1420 C C . PRO A 1 188 ? 8.277 -7.198 3.058 1.00 74.44 188 PRO A C 1
ATOM 1422 O O . PRO A 1 188 ? 9.289 -7.440 2.416 1.00 74.44 188 PRO A O 1
ATOM 1425 N N . SER A 1 189 ? 8.231 -7.336 4.385 1.00 80.94 189 SER A N 1
ATOM 1426 C CA . SER A 1 189 ? 9.319 -7.918 5.187 1.00 80.94 189 SER A CA 1
ATOM 1427 C C . SER A 1 189 ? 9.330 -9.457 5.122 1.00 80.94 189 SER A C 1
ATOM 1429 O O . SER A 1 189 ? 8.318 -10.080 4.807 1.00 80.94 189 SER A O 1
ATOM 1431 N N . GLY A 1 190 ? 10.469 -10.079 5.450 1.00 83.19 190 GLY A N 1
ATOM 1432 C CA . GLY A 1 190 ? 10.600 -11.539 5.565 1.00 83.19 190 GLY A CA 1
ATOM 1433 C C . GLY A 1 190 ? 10.719 -12.309 4.246 1.00 83.19 190 GLY A C 1
ATOM 1434 O O . GLY A 1 190 ? 10.646 -13.535 4.263 1.00 83.19 190 GLY A O 1
ATOM 1435 N N . LEU A 1 191 ? 10.908 -11.618 3.122 1.00 82.19 191 LEU A N 1
ATOM 1436 C CA . LEU A 1 191 ? 11.150 -12.241 1.823 1.00 82.19 191 LEU A CA 1
ATOM 1437 C C . LEU A 1 191 ? 12.556 -12.843 1.770 1.00 82.19 191 LEU A C 1
ATOM 1439 O O . LEU A 1 191 ? 13.499 -12.286 2.336 1.00 82.19 191 LEU A O 1
ATOM 1443 N N . ASN A 1 192 ? 12.712 -13.954 1.051 1.00 90.31 192 ASN A N 1
ATOM 1444 C CA . ASN A 1 192 ? 14.039 -14.399 0.628 1.00 90.31 192 ASN A CA 1
ATOM 1445 C C . ASN A 1 192 ? 14.553 -13.555 -0.556 1.00 90.31 192 ASN A C 1
ATOM 1447 O O . ASN A 1 192 ? 13.805 -12.783 -1.148 1.00 90.31 192 ASN A O 1
ATOM 1451 N N . GLU A 1 193 ? 15.828 -13.704 -0.923 1.00 91.44 193 GLU A N 1
ATOM 1452 C CA . GLU A 1 193 ? 16.470 -12.857 -1.941 1.00 91.44 193 GLU A CA 1
ATOM 1453 C C . GLU A 1 193 ? 15.770 -12.905 -3.310 1.00 91.44 193 GLU A C 1
ATOM 1455 O O . GLU A 1 193 ? 15.616 -11.878 -3.968 1.00 91.44 193 GLU A O 1
ATOM 1460 N N . ASN A 1 194 ? 15.276 -14.074 -3.724 1.00 81.62 194 ASN A N 1
ATOM 1461 C CA . ASN A 1 194 ? 14.575 -14.214 -5.001 1.00 81.62 194 ASN A CA 1
ATOM 1462 C C . ASN A 1 194 ? 13.195 -13.549 -4.958 1.00 81.62 194 ASN A C 1
ATOM 1464 O O . ASN A 1 194 ? 12.822 -12.839 -5.889 1.00 81.62 194 ASN A O 1
ATOM 1468 N N . GLU A 1 195 ? 12.448 -13.755 -3.872 1.00 78.25 195 GLU A N 1
ATOM 1469 C CA . GLU A 1 195 ? 11.145 -13.117 -3.652 1.00 78.25 195 GLU A CA 1
ATOM 1470 C C . GLU A 1 195 ? 11.277 -11.595 -3.546 1.00 78.25 195 GLU A C 1
ATOM 1472 O O . GLU A 1 195 ? 10.458 -10.861 -4.092 1.00 78.25 195 GLU A O 1
ATOM 1477 N N . PHE A 1 196 ? 12.334 -11.122 -2.888 1.00 90.62 196 PHE A N 1
ATOM 1478 C CA . PHE A 1 196 ? 12.683 -9.712 -2.798 1.00 90.62 196 PHE A CA 1
ATOM 1479 C C . PHE A 1 196 ? 12.956 -9.116 -4.181 1.00 90.62 196 PHE A C 1
ATOM 1481 O O . PHE A 1 196 ? 12.350 -8.109 -4.540 1.00 90.62 196 PHE A O 1
ATOM 1488 N N . ASN A 1 197 ? 13.819 -9.754 -4.978 1.00 85.06 197 ASN A N 1
ATOM 1489 C CA . ASN A 1 197 ? 14.147 -9.274 -6.320 1.00 85.06 197 ASN A CA 1
ATOM 1490 C C . ASN A 1 197 ? 12.901 -9.224 -7.214 1.00 85.06 197 ASN A C 1
ATOM 1492 O O . ASN A 1 197 ? 12.692 -8.231 -7.909 1.00 85.06 197 ASN A O 1
ATOM 1496 N N . ALA A 1 198 ? 12.038 -10.242 -7.143 1.00 74.56 198 ALA A N 1
ATOM 1497 C CA . ALA A 1 198 ? 10.770 -10.265 -7.869 1.00 74.56 198 ALA A CA 1
ATOM 1498 C C . ALA A 1 198 ? 9.804 -9.162 -7.400 1.00 74.56 198 ALA A C 1
ATOM 1500 O O . ALA A 1 198 ? 9.167 -8.509 -8.226 1.00 74.56 198 ALA A O 1
ATOM 1501 N N . ALA A 1 199 ? 9.720 -8.910 -6.090 1.00 77.62 199 ALA A N 1
ATOM 1502 C CA . ALA A 1 199 ? 8.888 -7.845 -5.535 1.00 77.62 199 ALA A CA 1
ATOM 1503 C C . ALA A 1 199 ? 9.374 -6.454 -5.970 1.00 77.62 199 ALA A C 1
ATOM 1505 O O . ALA A 1 199 ? 8.560 -5.607 -6.334 1.00 77.62 199 ALA A O 1
ATOM 1506 N N . VAL A 1 200 ? 10.691 -6.228 -5.984 1.00 88.94 200 VAL A N 1
ATOM 1507 C CA . VAL A 1 200 ? 11.284 -4.975 -6.470 1.00 88.94 200 VAL A CA 1
ATOM 1508 C C . VAL A 1 200 ? 11.037 -4.796 -7.966 1.00 88.94 200 VAL A C 1
ATOM 1510 O O . VAL A 1 200 ? 10.596 -3.726 -8.377 1.00 88.94 200 VAL A O 1
ATOM 1513 N N . ALA A 1 201 ? 11.266 -5.835 -8.771 1.00 79.12 201 ALA A N 1
ATOM 1514 C CA . ALA A 1 201 ? 11.001 -5.816 -10.208 1.00 79.12 201 ALA A CA 1
ATOM 1515 C C . ALA A 1 201 ? 9.534 -5.475 -10.511 1.00 79.12 201 ALA A C 1
ATOM 1517 O O . ALA A 1 201 ? 9.254 -4.564 -11.288 1.00 79.12 201 ALA A O 1
ATOM 1518 N N . SER A 1 202 ? 8.603 -6.150 -9.829 1.00 76.62 202 SER A N 1
ATOM 1519 C CA . SER A 1 202 ? 7.167 -5.890 -9.944 1.00 76.62 202 SER A CA 1
ATOM 1520 C C . SER A 1 202 ? 6.837 -4.441 -9.592 1.00 76.62 202 SER A C 1
ATOM 1522 O O . SER A 1 202 ? 6.222 -3.742 -10.394 1.00 76.62 202 SER A O 1
ATOM 1524 N N . ALA A 1 203 ? 7.318 -3.955 -8.444 1.00 82.00 203 ALA A N 1
ATOM 1525 C CA . ALA A 1 203 ? 7.065 -2.591 -8.001 1.00 82.00 203 ALA A CA 1
ATOM 1526 C C . ALA A 1 203 ? 7.646 -1.538 -8.964 1.00 82.00 203 ALA A C 1
ATOM 1528 O O . ALA A 1 203 ? 7.008 -0.518 -9.203 1.00 82.00 203 ALA A O 1
ATOM 1529 N N . LEU A 1 204 ? 8.809 -1.774 -9.583 1.00 83.88 204 LEU A N 1
ATOM 1530 C CA . LEU A 1 204 ? 9.345 -0.876 -10.616 1.00 83.88 204 LEU A CA 1
ATOM 1531 C C . LEU A 1 204 ? 8.412 -0.761 -11.824 1.00 83.88 204 LEU A C 1
ATOM 1533 O O . LEU A 1 204 ? 8.198 0.346 -12.317 1.00 83.88 204 LEU A O 1
ATOM 1537 N N . CYS A 1 205 ? 7.848 -1.879 -12.281 1.00 77.19 205 CYS A N 1
ATOM 1538 C CA . CYS A 1 205 ? 6.916 -1.901 -13.408 1.00 77.19 205 CYS A CA 1
ATOM 1539 C C . CYS A 1 205 ? 5.597 -1.182 -13.099 1.00 77.19 205 CYS A C 1
ATOM 1541 O O . CYS A 1 205 ? 4.973 -0.643 -14.010 1.00 77.19 205 CYS A O 1
ATOM 1543 N N . THR A 1 206 ? 5.188 -1.129 -11.828 1.00 72.62 206 THR A N 1
ATOM 1544 C CA . THR A 1 206 ? 3.933 -0.482 -11.416 1.00 72.62 206 THR A CA 1
ATOM 1545 C C . THR A 1 206 ? 4.075 1.014 -11.133 1.00 72.62 206 THR A C 1
ATOM 1547 O O . THR A 1 206 ? 3.073 1.703 -10.951 1.00 72.62 206 THR A O 1
ATOM 1550 N N . MET A 1 207 ? 5.298 1.540 -11.020 1.00 78.62 207 MET A N 1
ATOM 1551 C CA . MET A 1 207 ? 5.506 2.938 -10.638 1.00 78.62 207 MET A CA 1
ATOM 1552 C C . MET A 1 207 ? 5.138 3.886 -11.792 1.00 78.62 207 MET A C 1
ATOM 1554 O O . MET A 1 207 ? 5.762 3.811 -12.851 1.00 78.62 207 MET A O 1
ATOM 1558 N N . PRO A 1 208 ? 4.213 4.853 -11.603 1.00 78.56 208 PRO A N 1
ATOM 1559 C CA . PRO A 1 208 ? 3.724 5.701 -12.700 1.00 78.56 208 PRO A CA 1
ATOM 1560 C C . PRO A 1 208 ? 4.818 6.500 -13.418 1.00 78.56 208 PRO A C 1
ATOM 1562 O O . PRO A 1 208 ? 4.752 6.736 -14.622 1.00 78.56 208 PRO A O 1
ATOM 1565 N N . ALA A 1 209 ? 5.847 6.916 -12.680 1.00 85.56 209 ALA A N 1
ATOM 1566 C CA . ALA A 1 209 ? 6.992 7.626 -13.240 1.00 85.56 209 ALA A CA 1
ATOM 1567 C C . ALA A 1 209 ? 7.882 6.732 -14.123 1.00 85.56 209 ALA A C 1
ATOM 1569 O O . ALA A 1 209 ? 8.581 7.253 -14.988 1.00 85.56 209 ALA A O 1
ATOM 1570 N N . MET A 1 210 ? 7.853 5.410 -13.921 1.00 83.19 210 MET A N 1
ATOM 1571 C CA . MET A 1 210 ? 8.640 4.428 -14.672 1.00 83.19 210 MET A CA 1
ATOM 1572 C C . MET A 1 210 ? 7.976 4.038 -15.995 1.00 83.19 210 MET A C 1
ATOM 1574 O O . MET A 1 210 ? 8.688 3.758 -16.958 1.00 83.19 210 MET A O 1
ATOM 1578 N N . THR A 1 211 ? 6.641 4.083 -16.079 1.00 80.00 211 THR A N 1
ATOM 1579 C CA . THR A 1 211 ? 5.873 3.633 -17.252 1.00 80.00 211 THR A CA 1
ATOM 1580 C C . THR A 1 211 ? 6.354 4.236 -18.576 1.00 80.00 211 THR A C 1
ATOM 1582 O O . THR A 1 211 ? 6.687 3.460 -19.467 1.00 80.00 211 THR A O 1
ATOM 1585 N N . PRO A 1 212 ? 6.503 5.570 -18.740 1.00 80.38 212 PRO A N 1
ATOM 1586 C CA . PRO A 1 212 ? 6.919 6.130 -20.029 1.00 80.38 212 PRO A CA 1
ATOM 1587 C C . PRO A 1 212 ? 8.322 5.679 -20.457 1.00 80.38 212 PRO A C 1
ATOM 1589 O O . PRO A 1 212 ? 8.612 5.601 -21.650 1.00 80.38 212 PRO A O 1
ATOM 1592 N N . MET A 1 213 ? 9.195 5.394 -19.485 1.00 83.12 213 MET A N 1
ATOM 1593 C CA . MET A 1 213 ? 10.547 4.906 -19.743 1.00 83.12 213 MET A CA 1
ATOM 1594 C C . MET A 1 213 ? 10.521 3.434 -20.163 1.00 83.12 213 MET A C 1
ATOM 1596 O O . MET A 1 213 ? 11.119 3.091 -21.177 1.00 83.12 213 MET A O 1
ATOM 1600 N N . LEU A 1 214 ? 9.793 2.582 -19.441 1.00 77.94 214 LEU A N 1
ATOM 1601 C CA . LEU A 1 214 ? 9.641 1.164 -19.785 1.00 77.94 214 LEU A CA 1
ATOM 1602 C C . LEU A 1 214 ? 8.999 0.990 -21.170 1.00 77.94 214 LEU A C 1
ATOM 1604 O O . LEU A 1 214 ? 9.561 0.316 -22.027 1.00 77.94 214 LEU A O 1
ATOM 1608 N N . ASP A 1 215 ? 7.923 1.727 -21.442 1.00 75.31 215 ASP A N 1
ATOM 1609 C CA . ASP A 1 215 ? 7.249 1.766 -22.742 1.00 75.31 215 ASP A CA 1
ATOM 1610 C C . ASP A 1 215 ? 8.192 2.159 -23.892 1.00 75.31 215 ASP A C 1
ATOM 1612 O O . ASP A 1 215 ? 8.117 1.625 -25.000 1.00 75.31 215 ASP A O 1
ATOM 1616 N N . GLY A 1 216 ? 9.061 3.146 -23.656 1.00 71.38 216 GLY A N 1
ATOM 1617 C CA . GLY A 1 216 ? 10.047 3.584 -24.641 1.00 71.38 216 GLY A CA 1
ATOM 1618 C C . GLY A 1 216 ? 11.149 2.548 -24.875 1.00 71.38 216 GLY A C 1
ATOM 1619 O O . GLY A 1 216 ? 11.613 2.402 -26.008 1.00 71.38 216 GLY A O 1
ATOM 1620 N N . ILE A 1 217 ? 11.559 1.823 -23.830 1.00 76.62 217 ILE A N 1
ATOM 1621 C CA . ILE A 1 217 ? 12.539 0.731 -23.922 1.00 76.62 217 ILE A CA 1
ATOM 1622 C C . ILE A 1 217 ? 11.960 -0.426 -24.738 1.00 76.62 217 ILE A C 1
ATOM 1624 O O . ILE A 1 217 ? 12.616 -0.880 -25.673 1.00 76.62 217 ILE A O 1
ATOM 1628 N N . ASP A 1 218 ? 10.720 -0.833 -24.463 1.00 69.38 218 ASP A N 1
ATOM 1629 C CA . ASP A 1 218 ? 10.055 -1.943 -25.159 1.00 69.38 218 ASP A CA 1
ATOM 1630 C C . ASP A 1 218 ? 9.874 -1.674 -26.658 1.00 69.38 218 ASP A C 1
ATOM 1632 O O . ASP A 1 218 ? 9.985 -2.579 -27.490 1.00 69.38 218 ASP A O 1
ATOM 1636 N N . ARG A 1 219 ? 9.650 -0.410 -27.036 1.00 73.44 219 ARG A N 1
ATOM 1637 C CA . ARG A 1 219 ? 9.611 0.005 -28.447 1.00 73.44 219 ARG A CA 1
ATOM 1638 C C . ARG A 1 219 ? 10.997 0.138 -29.089 1.00 73.44 219 ARG A C 1
ATOM 1640 O O . ARG A 1 219 ? 11.084 0.268 -30.308 1.00 73.44 219 ARG A O 1
ATOM 1647 N N . GLY A 1 220 ? 12.073 0.094 -28.302 1.00 74.31 220 GLY A N 1
ATOM 1648 C CA . GLY A 1 220 ? 13.443 0.347 -28.760 1.00 74.31 220 GLY A CA 1
ATOM 1649 C C . GLY A 1 220 ? 13.692 1.810 -29.135 1.00 74.31 220 GLY A C 1
ATOM 1650 O O . GLY A 1 220 ? 14.571 2.101 -29.947 1.00 74.31 220 GLY A O 1
ATOM 1651 N N . GLU A 1 221 ? 12.893 2.722 -28.585 1.00 78.19 221 GLU A N 1
ATOM 1652 C CA . GLU A 1 221 ? 12.847 4.137 -28.957 1.00 78.19 221 GLU A CA 1
ATOM 1653 C C . GLU A 1 221 ? 13.407 5.054 -27.867 1.00 78.19 221 GLU A C 1
ATOM 1655 O O . GLU A 1 221 ? 13.639 6.221 -28.146 1.00 78.19 221 GLU A O 1
ATOM 1660 N N . LEU A 1 222 ? 13.648 4.565 -26.645 1.00 83.19 222 LEU A N 1
ATOM 1661 C CA . LEU A 1 222 ? 14.131 5.415 -25.557 1.00 83.19 222 LEU A CA 1
ATOM 1662 C C . LEU A 1 222 ? 15.636 5.698 -25.671 1.00 83.19 222 LEU A C 1
ATOM 1664 O O . LEU A 1 222 ? 16.473 4.865 -25.318 1.00 83.19 222 LEU A O 1
ATOM 1668 N N . SER A 1 223 ? 15.988 6.911 -26.092 1.00 87.81 223 SER A N 1
ATOM 1669 C CA . SER A 1 223 ? 17.346 7.438 -25.947 1.00 87.81 223 SER A CA 1
ATOM 1670 C C . SER A 1 223 ? 17.596 8.032 -24.557 1.00 87.81 223 SER A C 1
ATOM 1672 O O . SER A 1 223 ? 16.680 8.462 -23.852 1.00 87.81 223 SER A O 1
ATOM 1674 N N . ASP A 1 224 ? 18.873 8.160 -24.188 1.00 87.94 224 ASP A N 1
ATOM 1675 C CA . ASP A 1 224 ? 19.278 8.853 -22.959 1.00 87.94 224 ASP A CA 1
ATOM 1676 C C . ASP A 1 224 ? 18.747 10.290 -22.887 1.00 87.94 224 ASP A C 1
ATOM 1678 O O . ASP A 1 224 ? 18.363 10.763 -21.818 1.00 87.94 224 ASP A O 1
ATOM 1682 N N . ALA A 1 225 ? 18.705 10.992 -24.021 1.00 87.62 225 ALA A N 1
ATOM 1683 C CA . ALA A 1 225 ? 18.211 12.362 -24.075 1.00 87.62 225 ALA A CA 1
ATOM 1684 C C . ALA A 1 225 ? 16.706 12.437 -23.769 1.00 87.62 225 ALA A C 1
ATOM 1686 O O . ALA A 1 225 ? 16.282 13.319 -23.018 1.00 87.62 225 ALA A O 1
ATOM 1687 N N . GLU A 1 226 ? 15.918 11.501 -24.304 1.00 86.38 226 GLU A N 1
ATOM 1688 C CA . GLU A 1 226 ? 14.475 11.411 -24.055 1.00 86.38 226 GLU A CA 1
ATOM 1689 C C . GLU A 1 226 ? 14.189 11.031 -22.605 1.00 86.38 226 GLU A C 1
ATOM 1691 O O . GLU A 1 226 ? 13.399 11.706 -21.947 1.00 86.38 226 GLU A O 1
ATOM 1696 N N . ALA A 1 227 ? 14.892 10.035 -22.060 1.00 88.00 227 ALA A N 1
ATOM 1697 C CA . ALA A 1 227 ? 14.743 9.638 -20.662 1.00 88.00 227 ALA A CA 1
ATOM 1698 C C . ALA A 1 227 ? 15.047 10.798 -19.694 1.00 88.00 227 ALA A C 1
ATOM 1700 O O . ALA A 1 227 ? 14.258 11.097 -18.795 1.00 88.00 227 ALA A O 1
ATOM 1701 N N . ILE A 1 228 ? 16.140 11.534 -19.927 1.00 91.31 228 ILE A N 1
ATOM 1702 C CA . ILE A 1 228 ? 16.497 12.722 -19.136 1.00 91.31 228 ILE A CA 1
ATOM 1703 C C . ILE A 1 228 ? 15.427 13.816 -19.263 1.00 91.31 228 ILE A C 1
ATOM 1705 O O . ILE A 1 228 ? 15.113 14.497 -18.282 1.00 91.31 228 ILE A O 1
ATOM 1709 N N . GLN A 1 229 ? 14.860 14.017 -20.456 1.00 88.31 229 GLN A N 1
ATOM 1710 C CA . GLN A 1 229 ? 13.789 14.989 -20.666 1.00 88.31 229 GLN A CA 1
ATOM 1711 C C . GLN A 1 229 ? 12.502 14.589 -19.932 1.00 88.31 229 GLN A C 1
ATOM 1713 O O . GLN A 1 229 ? 11.876 15.451 -19.310 1.00 88.31 229 GLN A O 1
ATOM 1718 N N . HIS A 1 230 ? 12.142 13.303 -19.942 1.00 87.75 230 HIS A N 1
ATOM 1719 C CA . HIS A 1 230 ? 11.017 12.779 -19.170 1.00 87.75 230 HIS A CA 1
ATOM 1720 C C . HIS A 1 230 ? 11.205 13.032 -17.674 1.00 87.75 230 HIS A C 1
ATOM 1722 O O . HIS A 1 230 ? 10.323 13.619 -17.048 1.00 87.75 230 HIS A O 1
ATOM 1728 N N . ILE A 1 231 ? 12.379 12.710 -17.122 1.00 90.06 231 ILE A N 1
ATOM 1729 C CA . ILE A 1 231 ? 12.691 12.937 -15.703 1.00 90.06 231 ILE A CA 1
ATOM 1730 C C . ILE A 1 231 ? 12.577 14.422 -15.332 1.00 90.06 231 ILE A C 1
ATOM 1732 O O . ILE A 1 231 ? 11.975 14.759 -14.313 1.00 90.06 231 ILE A O 1
ATOM 1736 N N . LYS A 1 232 ? 13.073 15.339 -16.177 1.00 87.88 232 LYS A N 1
ATOM 1737 C CA . LYS A 1 232 ? 12.890 16.790 -15.964 1.00 87.88 232 LYS A CA 1
ATOM 1738 C C . LYS A 1 232 ? 11.412 17.191 -15.916 1.00 87.88 232 LYS A C 1
ATOM 1740 O O . LYS A 1 232 ? 11.045 18.078 -15.147 1.00 87.88 232 LYS A O 1
ATOM 1745 N N . GLY A 1 233 ? 10.573 16.550 -16.729 1.00 85.50 233 GLY A N 1
ATOM 1746 C CA . GLY A 1 233 ? 9.130 16.785 -16.777 1.00 85.50 233 GLY A CA 1
ATOM 1747 C C . GLY A 1 233 ? 8.387 16.360 -15.508 1.00 85.50 233 GLY A C 1
ATOM 1748 O O . GLY A 1 233 ? 7.376 16.975 -15.174 1.00 85.50 233 GLY A O 1
ATOM 1749 N N . LEU A 1 234 ? 8.913 15.374 -14.772 1.00 82.12 234 LEU A N 1
ATOM 1750 C CA . LEU A 1 234 ? 8.320 14.880 -13.524 1.00 82.12 234 LEU A CA 1
ATOM 1751 C C . LEU A 1 234 ? 8.456 15.869 -12.355 1.00 82.12 234 LEU A C 1
ATOM 1753 O O . LEU A 1 234 ? 7.734 15.736 -11.373 1.00 82.12 234 LEU A O 1
ATOM 1757 N N . LYS A 1 235 ? 9.346 16.870 -12.453 1.00 79.00 235 LYS A N 1
ATOM 1758 C CA . LYS A 1 235 ? 9.587 17.880 -11.400 1.00 79.00 235 LYS A CA 1
ATOM 1759 C C . LYS A 1 235 ? 9.822 17.262 -10.012 1.00 79.00 235 LYS A C 1
ATOM 1761 O O . LYS A 1 235 ? 9.326 17.770 -9.010 1.00 79.00 235 LYS A O 1
ATOM 1766 N N . ILE A 1 236 ? 10.566 16.160 -9.965 1.00 75.06 236 ILE A N 1
ATOM 1767 C CA . ILE A 1 236 ? 10.943 15.503 -8.712 1.00 75.06 236 ILE A CA 1
ATOM 1768 C C . ILE A 1 236 ? 11.943 16.405 -7.986 1.00 75.06 236 ILE A C 1
ATOM 1770 O O . ILE A 1 236 ? 12.986 16.752 -8.541 1.00 75.06 236 ILE A O 1
ATOM 1774 N N . GLU A 1 237 ? 11.623 16.797 -6.755 1.00 67.38 237 GLU A N 1
ATOM 1775 C CA . GLU A 1 237 ? 12.570 17.486 -5.881 1.00 67.38 237 GLU A CA 1
ATOM 1776 C C . GLU A 1 237 ? 13.536 16.460 -5.282 1.00 67.38 237 GLU A C 1
ATOM 1778 O O . GLU A 1 237 ? 13.120 15.472 -4.679 1.00 67.38 237 GLU A O 1
ATOM 1783 N N . GLY A 1 238 ? 14.839 16.674 -5.455 1.00 69.06 238 GLY A N 1
ATOM 1784 C CA . GLY A 1 238 ? 15.838 15.729 -4.980 1.00 69.06 238 GLY A CA 1
ATOM 1785 C C . GLY A 1 238 ? 17.274 16.216 -5.167 1.00 69.06 238 GLY A C 1
ATOM 1786 O O . GLY A 1 238 ? 17.510 17.239 -5.811 1.00 69.06 238 GLY A O 1
ATOM 1787 N N . PRO A 1 239 ? 18.248 15.494 -4.588 1.00 66.69 239 PRO A N 1
ATOM 1788 C CA . PRO A 1 239 ? 19.661 15.863 -4.651 1.00 66.69 239 PRO A CA 1
ATOM 1789 C C . PRO A 1 239 ? 20.325 15.517 -5.993 1.00 66.69 239 PRO A C 1
ATOM 1791 O O . PRO A 1 239 ? 21.450 15.947 -6.236 1.00 66.69 239 PRO A O 1
ATOM 1794 N N . LEU A 1 240 ? 19.666 14.717 -6.838 1.00 81.44 240 LEU A N 1
ATOM 1795 C CA . LEU A 1 240 ? 20.187 14.260 -8.123 1.00 81.44 240 LEU A CA 1
ATOM 1796 C C . LEU A 1 240 ? 19.656 15.141 -9.251 1.00 81.44 240 LEU A C 1
ATOM 1798 O O . LEU A 1 240 ? 18.466 15.448 -9.305 1.00 81.44 240 LEU A O 1
ATOM 1802 N N . ASP A 1 241 ? 20.530 15.511 -10.187 1.00 90.38 241 ASP A N 1
ATOM 1803 C CA . ASP A 1 241 ? 20.061 16.056 -11.455 1.00 90.38 241 ASP A CA 1
ATOM 1804 C C . ASP A 1 241 ? 19.441 14.952 -12.329 1.00 90.38 241 ASP A C 1
ATOM 1806 O O . ASP A 1 241 ? 19.600 13.757 -12.078 1.00 90.38 241 ASP A O 1
ATOM 1810 N N . ALA A 1 242 ? 18.726 15.345 -13.383 1.00 89.06 242 ALA A N 1
ATOM 1811 C CA . ALA A 1 242 ? 18.014 14.395 -14.232 1.00 89.06 242 ALA A CA 1
ATOM 1812 C C . ALA A 1 242 ? 18.928 13.379 -14.949 1.00 89.06 242 ALA A C 1
ATOM 1814 O O . ALA A 1 242 ? 18.472 12.284 -15.267 1.00 89.06 242 ALA A O 1
ATOM 1815 N N . ALA A 1 243 ? 20.197 13.717 -15.210 1.00 90.00 243 ALA A N 1
ATOM 1816 C CA . ALA A 1 243 ? 21.142 12.803 -15.849 1.00 90.00 243 ALA A CA 1
ATOM 1817 C C . ALA A 1 243 ? 21.649 11.752 -14.856 1.00 90.00 243 ALA A C 1
ATOM 1819 O O . ALA A 1 243 ? 21.643 10.561 -15.167 1.00 90.00 243 ALA A O 1
ATOM 1820 N N . MET A 1 244 ? 22.003 12.178 -13.642 1.00 89.81 244 MET A N 1
ATOM 1821 C CA . MET A 1 244 ? 22.361 11.280 -12.544 1.00 89.81 244 MET A CA 1
ATOM 1822 C C . MET A 1 244 ? 21.179 10.389 -12.152 1.00 89.81 244 MET A C 1
ATOM 1824 O O . MET A 1 244 ? 21.338 9.187 -11.961 1.00 89.81 244 MET A O 1
ATOM 1828 N N . GLN A 1 245 ? 19.975 10.958 -12.089 1.00 93.94 245 GLN A N 1
ATOM 1829 C CA . GLN A 1 245 ? 18.746 10.227 -11.800 1.00 93.94 245 GLN A CA 1
ATOM 1830 C C . GLN A 1 245 ? 18.469 9.151 -12.859 1.00 93.94 245 GLN A C 1
ATOM 1832 O O . GLN A 1 245 ? 18.101 8.030 -12.508 1.00 93.94 245 GLN A O 1
ATOM 1837 N N . TRP A 1 246 ? 18.694 9.456 -14.143 1.00 94.25 246 TRP A N 1
ATOM 1838 C CA . TRP A 1 246 ? 18.581 8.466 -15.217 1.00 94.25 246 TRP A CA 1
ATOM 1839 C C . TRP A 1 246 ? 19.607 7.339 -15.077 1.00 94.25 246 TRP A C 1
ATOM 1841 O O . TRP A 1 246 ? 19.282 6.171 -15.274 1.00 94.25 246 TRP A O 1
ATOM 1851 N N . GLU A 1 247 ? 20.842 7.659 -14.693 1.00 92.31 247 GLU A N 1
ATOM 1852 C CA . GLU A 1 247 ? 21.865 6.645 -14.446 1.00 92.31 247 GLU A CA 1
ATOM 1853 C C . GLU A 1 247 ? 21.465 5.681 -13.323 1.00 92.31 247 GLU A C 1
ATOM 1855 O O . GLU A 1 247 ? 21.585 4.465 -13.492 1.00 92.31 247 GLU A O 1
ATOM 1860 N N . VAL A 1 248 ? 20.916 6.206 -12.223 1.00 93.88 248 VAL A N 1
ATOM 1861 C CA . VAL A 1 248 ? 20.383 5.381 -11.130 1.00 93.88 248 VAL A CA 1
ATOM 1862 C C . VAL A 1 248 ? 19.253 4.484 -11.632 1.00 93.88 248 VAL A C 1
ATOM 1864 O O . VAL A 1 248 ? 19.295 3.275 -11.408 1.00 93.88 248 VAL A O 1
ATOM 1867 N N . VAL A 1 249 ? 18.291 5.042 -12.373 1.00 93.06 249 VAL A N 1
ATOM 1868 C CA . VAL A 1 249 ? 17.181 4.275 -12.956 1.00 93.06 249 VAL A CA 1
ATOM 1869 C C . VAL A 1 249 ? 17.700 3.142 -13.846 1.00 93.06 249 VAL A C 1
ATOM 1871 O O . VAL A 1 249 ? 17.309 1.994 -13.652 1.00 93.06 249 VAL A O 1
ATOM 1874 N N . ARG A 1 250 ? 18.640 3.405 -14.763 1.00 90.81 250 ARG A N 1
ATOM 1875 C CA . ARG A 1 250 ? 19.229 2.358 -15.621 1.00 90.81 250 ARG A CA 1
ATOM 1876 C C . ARG A 1 250 ? 19.911 1.252 -14.826 1.00 90.81 250 ARG A C 1
ATOM 1878 O O . ARG A 1 250 ? 19.787 0.082 -15.184 1.00 90.81 250 ARG A O 1
ATOM 1885 N N . ASN A 1 251 ? 20.629 1.599 -13.760 1.00 91.00 251 ASN A N 1
ATOM 1886 C CA . ASN A 1 251 ? 21.278 0.598 -12.917 1.00 91.00 251 ASN A CA 1
ATOM 1887 C C . ASN A 1 251 ? 20.248 -0.313 -12.248 1.00 91.00 251 ASN A C 1
ATOM 1889 O O . ASN A 1 251 ? 20.461 -1.522 -12.190 1.00 91.00 251 ASN A O 1
ATOM 1893 N N . TRP A 1 252 ? 19.131 0.252 -11.791 1.00 93.88 252 TRP A N 1
ATOM 1894 C CA . TRP A 1 252 ? 18.025 -0.503 -11.204 1.00 93.88 252 TRP A CA 1
ATOM 1895 C C . TRP A 1 252 ? 17.365 -1.430 -12.217 1.00 93.88 252 TRP A C 1
ATOM 1897 O O . TRP A 1 252 ? 17.213 -2.619 -11.951 1.00 93.88 252 TRP A O 1
ATOM 1907 N N . LEU A 1 253 ? 17.054 -0.904 -13.401 1.00 86.06 253 LEU A N 1
ATOM 1908 C CA . LEU A 1 253 ? 16.498 -1.665 -14.515 1.00 86.06 253 LEU A CA 1
ATOM 1909 C C . LEU A 1 253 ? 17.395 -2.855 -14.891 1.00 86.06 253 LEU A C 1
ATOM 1911 O O . LEU A 1 253 ? 16.915 -3.974 -15.014 1.00 86.06 253 LEU A O 1
ATOM 1915 N N . ARG A 1 254 ? 18.713 -2.648 -14.967 1.00 86.06 254 ARG A N 1
ATOM 1916 C CA . ARG A 1 254 ? 19.683 -3.715 -15.252 1.00 86.06 254 ARG A CA 1
ATOM 1917 C C . ARG A 1 254 ? 19.717 -4.812 -14.181 1.00 86.06 254 ARG A C 1
ATOM 1919 O O . ARG A 1 254 ? 19.971 -5.964 -14.511 1.00 86.06 254 ARG A O 1
ATOM 1926 N N . VAL A 1 255 ? 19.546 -4.456 -12.906 1.00 87.12 255 VAL A N 1
ATOM 1927 C CA . VAL A 1 255 ? 19.637 -5.413 -11.789 1.00 87.12 255 VAL A CA 1
ATOM 1928 C C . VAL A 1 255 ? 18.339 -6.192 -11.605 1.00 87.12 255 VAL A C 1
ATOM 1930 O O . VAL A 1 255 ? 18.390 -7.401 -11.401 1.00 87.12 255 VAL A O 1
ATOM 1933 N N . PHE A 1 256 ? 17.190 -5.521 -11.681 1.00 84.88 256 PHE A N 1
ATOM 1934 C CA . PHE A 1 256 ? 15.897 -6.122 -11.341 1.00 84.88 256 PHE A CA 1
ATOM 1935 C C . PHE A 1 256 ? 15.069 -6.553 -12.556 1.00 84.88 256 PHE A C 1
ATOM 1937 O O . PHE A 1 256 ? 14.153 -7.350 -12.395 1.00 84.88 256 PHE A O 1
ATOM 1944 N N . LEU A 1 257 ? 15.401 -6.092 -13.766 1.00 78.06 257 LEU A N 1
ATOM 1945 C CA . LEU A 1 257 ? 14.770 -6.520 -15.021 1.00 78.06 257 LEU A CA 1
ATOM 1946 C C . LEU A 1 257 ? 15.810 -7.029 -16.045 1.00 78.06 257 LEU A C 1
ATOM 1948 O O . LEU A 1 257 ? 15.805 -6.589 -17.198 1.00 78.06 257 LEU A O 1
ATOM 1952 N N . PRO A 1 258 ? 16.717 -7.952 -15.661 1.00 72.19 258 PRO A N 1
ATOM 1953 C CA . PRO A 1 258 ? 17.824 -8.383 -16.519 1.00 72.19 258 PRO A CA 1
ATOM 1954 C C . PRO A 1 258 ? 17.364 -9.130 -17.780 1.00 72.19 258 PRO A C 1
ATOM 1956 O O . PRO A 1 258 ? 18.064 -9.103 -18.788 1.00 72.19 258 PRO A O 1
ATOM 1959 N N . ASP A 1 259 ? 16.191 -9.769 -17.734 1.00 60.28 259 ASP A N 1
ATOM 1960 C CA . ASP A 1 259 ? 15.627 -10.528 -18.858 1.00 60.28 259 ASP A CA 1
ATOM 1961 C C . ASP A 1 259 ? 14.864 -9.639 -19.856 1.00 60.28 259 ASP A C 1
ATOM 1963 O O . ASP A 1 259 ? 14.635 -10.040 -20.998 1.00 60.28 259 ASP A O 1
ATOM 1967 N N . THR A 1 260 ? 14.490 -8.426 -19.436 1.00 56.81 260 THR A N 1
ATOM 1968 C CA . THR A 1 260 ? 13.720 -7.465 -20.241 1.00 56.81 260 THR A CA 1
ATOM 1969 C C . THR A 1 260 ? 14.615 -6.367 -20.821 1.00 56.81 260 THR A C 1
ATOM 1971 O O . THR A 1 260 ? 14.300 -5.805 -21.867 1.00 56.81 260 THR A O 1
ATOM 1974 N N . ILE A 1 261 ? 15.741 -6.046 -20.168 1.00 59.25 261 ILE A N 1
ATOM 1975 C CA . ILE A 1 261 ? 16.533 -4.847 -20.475 1.00 59.25 261 ILE A CA 1
ATOM 1976 C C . ILE A 1 261 ? 18.006 -5.197 -20.710 1.00 59.25 261 ILE A C 1
ATOM 1978 O O . ILE A 1 261 ? 18.776 -5.427 -19.779 1.00 59.25 261 ILE A O 1
ATOM 1982 N N . GLU A 1 262 ? 18.431 -5.130 -21.974 1.00 55.22 262 GLU A N 1
ATOM 1983 C CA . GLU A 1 262 ? 19.845 -5.161 -22.356 1.00 55.22 262 GLU A CA 1
ATOM 1984 C C . GLU A 1 262 ? 20.394 -3.726 -22.441 1.00 55.22 262 GLU A C 1
ATOM 1986 O O . GLU A 1 262 ? 20.077 -2.965 -23.357 1.00 55.22 262 GLU A O 1
ATOM 1991 N N . VAL A 1 263 ? 21.240 -3.329 -21.483 1.00 53.16 263 VAL A N 1
ATOM 1992 C CA . VAL A 1 263 ? 21.928 -2.027 -21.532 1.00 53.16 263 VAL A CA 1
ATOM 1993 C C . VAL A 1 263 ? 23.097 -2.122 -22.510 1.00 53.16 263 VAL A C 1
ATOM 1995 O O . VAL A 1 263 ? 24.208 -2.514 -22.148 1.00 53.16 263 VAL A O 1
ATOM 1998 N N . VAL A 1 264 ? 22.852 -1.753 -23.764 1.00 48.78 264 VAL A N 1
ATOM 1999 C CA . VAL A 1 264 ? 23.897 -1.701 -24.789 1.00 48.78 264 VAL A CA 1
ATOM 2000 C C . VAL A 1 264 ? 24.681 -0.398 -24.631 1.00 48.78 264 VAL A C 1
ATOM 2002 O O . VAL A 1 264 ? 24.131 0.696 -24.763 1.00 48.78 264 VAL A O 1
ATOM 2005 N N . ALA A 1 265 ? 25.982 -0.493 -24.347 1.00 37.75 265 ALA A N 1
ATOM 2006 C CA . ALA A 1 265 ? 26.859 0.674 -24.324 1.00 37.75 265 ALA A CA 1
ATOM 2007 C C . ALA A 1 265 ? 26.803 1.398 -25.683 1.00 37.75 265 ALA A C 1
ATOM 2009 O O . ALA A 1 265 ? 26.927 0.773 -26.738 1.00 37.75 265 ALA A O 1
ATOM 2010 N N . ALA A 1 266 ? 26.606 2.719 -25.663 1.00 39.62 266 ALA A N 1
ATOM 2011 C CA . ALA A 1 266 ? 26.428 3.527 -26.862 1.00 39.62 266 ALA A CA 1
ATOM 2012 C C . ALA A 1 266 ? 27.665 3.487 -27.773 1.00 39.62 266 ALA A C 1
ATOM 2014 O O . ALA A 1 266 ? 28.612 4.247 -27.600 1.00 39.62 266 ALA A O 1
ATOM 2015 N N . THR A 1 267 ? 27.663 2.598 -28.761 1.00 38.31 267 THR A N 1
ATOM 2016 C CA . THR A 1 267 ? 27.750 2.901 -30.199 1.00 38.31 267 THR A CA 1
ATOM 2017 C C . THR A 1 267 ? 27.847 1.582 -30.956 1.00 38.31 267 THR A C 1
ATOM 2019 O O . THR A 1 267 ? 28.820 0.857 -30.827 1.00 38.31 267 THR A O 1
ATOM 2022 N N . PHE A 1 268 ? 26.797 1.256 -31.703 1.00 33.78 268 PHE A N 1
ATOM 2023 C CA . PHE A 1 268 ? 26.775 0.882 -33.122 1.00 33.78 268 PHE A CA 1
ATOM 2024 C C . PHE A 1 268 ? 25.482 0.099 -33.376 1.00 33.78 268 PHE A C 1
ATOM 2026 O O . PHE A 1 268 ? 25.161 -0.860 -32.691 1.00 33.78 268 PHE A O 1
ATOM 2033 N N . ILE A 1 269 ? 24.716 0.592 -34.346 1.00 43.31 269 ILE A N 1
ATOM 2034 C CA . ILE A 1 269 ? 23.395 0.124 -34.776 1.00 43.31 269 ILE A CA 1
ATOM 2035 C C . ILE A 1 269 ? 23.352 -1.412 -34.885 1.00 43.31 269 ILE A C 1
ATOM 2037 O O . ILE A 1 269 ? 24.057 -1.974 -35.726 1.00 43.31 269 ILE A O 1
ATOM 2041 N N . THR A 1 270 ? 22.465 -2.077 -34.137 1.00 35.38 270 THR A N 1
ATOM 2042 C CA . THR A 1 270 ? 22.257 -3.533 -34.245 1.00 35.38 270 THR A CA 1
ATOM 2043 C C . THR A 1 270 ? 20.889 -3.836 -34.853 1.00 35.38 270 THR A C 1
ATOM 2045 O O . THR A 1 270 ? 19.842 -3.495 -34.311 1.00 35.38 270 THR A O 1
ATOM 2048 N N . ARG A 1 271 ? 20.909 -4.462 -36.035 1.00 48.31 271 ARG A N 1
ATOM 2049 C CA . ARG A 1 271 ? 19.740 -4.990 -36.757 1.00 48.31 271 ARG A CA 1
ATOM 2050 C C . ARG A 1 271 ? 19.474 -6.446 -36.353 1.00 48.31 271 ARG A C 1
ATOM 2052 O O . ARG A 1 271 ? 20.391 -7.160 -35.961 1.00 48.31 271 ARG A O 1
ATOM 2059 N N . LYS A 1 272 ? 18.236 -6.907 -36.566 1.00 39.44 272 LYS A N 1
ATOM 2060 C CA . LYS A 1 272 ? 17.792 -8.304 -36.399 1.00 39.44 272 LYS A CA 1
ATOM 2061 C C . LYS A 1 272 ? 18.718 -9.294 -37.131 1.00 39.44 272 LYS A C 1
ATOM 2063 O O . LYS A 1 272 ? 18.931 -9.155 -38.337 1.00 39.44 272 LYS A O 1
ATOM 2068 N N . GLN A 1 273 ? 19.219 -10.312 -36.425 1.00 38.59 273 GLN A N 1
ATOM 2069 C CA . GLN A 1 273 ? 19.933 -11.438 -37.040 1.00 38.59 273 GLN A CA 1
ATOM 2070 C C . GLN A 1 273 ? 19.021 -12.153 -38.060 1.00 38.59 273 GLN A C 1
ATOM 2072 O O . GLN A 1 273 ? 17.901 -12.536 -37.707 1.00 38.59 273 GLN A O 1
ATOM 2077 N N . PRO A 1 274 ? 19.461 -12.382 -39.313 1.00 46.81 274 PRO A N 1
ATOM 2078 C CA . PRO A 1 274 ? 18.771 -13.302 -40.201 1.00 46.81 274 PRO A CA 1
ATOM 2079 C C . PRO A 1 274 ? 18.959 -14.720 -39.661 1.00 46.81 274 PRO A C 1
ATOM 2081 O O . PRO A 1 274 ? 20.087 -15.171 -39.465 1.00 46.81 274 PRO A O 1
ATOM 2084 N N . GLY A 1 275 ? 17.840 -15.400 -39.411 1.00 51.50 275 GLY A N 1
ATOM 2085 C CA . GLY A 1 275 ? 17.812 -16.749 -38.861 1.00 51.50 275 GLY A CA 1
ATOM 2086 C C . GLY A 1 275 ? 18.709 -17.721 -39.627 1.00 51.50 275 GLY A C 1
ATOM 2087 O O . GLY A 1 275 ? 18.757 -17.722 -40.860 1.00 51.50 275 GLY A O 1
ATOM 2088 N N . VAL A 1 276 ? 19.399 -18.567 -38.863 1.00 44.81 276 VAL A N 1
ATOM 2089 C CA . VAL A 1 276 ? 20.158 -19.713 -39.359 1.00 44.81 276 VAL A CA 1
ATOM 2090 C C . VAL A 1 276 ? 19.215 -20.586 -40.185 1.00 44.81 276 VAL A C 1
ATOM 2092 O O . VAL A 1 276 ? 18.329 -21.253 -39.653 1.00 44.81 276 VAL A O 1
ATOM 2095 N N . ARG A 1 277 ? 19.393 -20.575 -41.509 1.00 44.47 277 ARG A N 1
ATOM 2096 C CA . ARG A 1 277 ? 18.807 -21.592 -42.382 1.00 44.47 277 ARG A CA 1
ATOM 2097 C C . ARG A 1 277 ? 19.478 -22.919 -42.055 1.00 44.47 277 ARG A C 1
ATOM 2099 O O . ARG A 1 277 ? 20.640 -23.127 -42.389 1.00 44.47 277 ARG A O 1
ATOM 2106 N N . THR A 1 278 ? 18.722 -23.819 -41.441 1.00 47.31 278 THR A N 1
ATOM 2107 C CA . THR A 1 278 ? 19.010 -25.249 -41.470 1.00 47.31 278 THR A CA 1
ATOM 2108 C C . THR A 1 278 ? 18.982 -25.717 -42.926 1.00 47.31 278 THR A C 1
ATOM 2110 O O . THR A 1 278 ? 17.994 -25.550 -43.643 1.00 47.31 278 THR A O 1
ATOM 2113 N N . GLY A 1 279 ? 20.104 -26.259 -43.390 1.00 52.00 279 GLY A N 1
ATOM 2114 C CA . GLY A 1 279 ? 20.263 -26.799 -44.733 1.00 52.00 279 GLY A CA 1
ATOM 2115 C C . GLY A 1 279 ? 20.971 -28.144 -44.672 1.00 52.00 279 GLY A C 1
ATOM 2116 O O . GLY A 1 279 ? 22.178 -28.153 -44.488 1.00 52.00 279 GLY A O 1
ATOM 2117 N N . ARG A 1 280 ? 20.152 -29.199 -44.798 1.00 40.75 280 ARG A N 1
ATOM 2118 C CA . ARG A 1 280 ? 20.392 -30.579 -45.273 1.00 40.75 280 ARG A CA 1
ATOM 2119 C C . ARG A 1 280 ? 21.754 -31.229 -45.044 1.00 40.75 280 ARG A C 1
ATOM 2121 O O . ARG A 1 280 ? 22.728 -30.800 -45.692 1.00 40.75 280 ARG A O 1
#

pLDDT: mean 80.38, std 16.55, range [33.78, 97.88]

Mean predicted aligned error: 15.97 Å

Sequence (280 aa):
MKRHTVKRILSRVPGGIPVKLVTRWRAYEVRCGVSDLEVLDLVKDRPNTSLEILDALHAKAYLCDGTALIGSANLTATALGWAKDNNVELLFNVPASAPEIVDLMAALENAVLATSDMRDTVQAAADAIDLNDPPDPQLDQAAGLGPWLPISSAPERLWTAYGEEAEQRLTSSYLNMARADLSALSIPSGLNENEFNAAVASALCTMPAMTPMLDGIDRGELSDAEAIQHIKGLKIEGPLDAAMQWEVVRNWLRVFLPDTIEVVAATFITRKQPGVRTGR

Radius of gyration: 22.67 Å; Cα contacts (8 Å, |Δi|>4): 317; chains: 1; bounding box: 54×49×68 Å

Foldseek 3Di:
DDQVLLLVVVVVDPLVDAEEAEDAFALQCVLVVVDDLCNCVVQVVGPNYFYWYDNQDPWDWDDDDQKIWTWDQDSDCQSVVNDPNHDDIDIDIDTCPPPVNVVVVVSCVPTGTDDPVNSVVSPVSNVPDDPPDQDDLVRPPPYDDQQDAQDQQAVVCLVVLLDPCVPVPDDPVNSVSSVVLCVQLVQDHPDDPVRRLQSLLSSLSNGNLNPVVLVCVQVVNDDLVNQLVSQVVSVDDDPDRSSRRVSSRVNSCCRSVVVSDDPDDDDDDDDDDDDDDDDD

Secondary structure (DSSP, 8-state):
--HHHHHHHHTTS-TTS-EEEEE---HHHHHTTSS-TTHHHHHHTSTTEEEEE-TT---EEEEETTEEEEES--SSTTTTT-SSS-----EEEEETTSHHHHHHHHHHTT-EE--HHHHHHHHHHHHT--TTSPP-TTSSTTS-PPPP----S-GGGHHHHHSTTHHHHS-HHHHHHHHHHHHHTTPPSS--HHHHHHHHHHHHHH-TTTHHHHHHHHTT---HHHHHHHHHHTT--SSS-HHHHHHHHHHHHHHH-TTT-----S----PPPPP-----

Solvent-accessible surface area (backbone atoms only — not comparable to full-atom values): 16681 Å² total; per-residue (Å²): 72,34,43,72,42,50,51,58,52,55,74,72,50,62,69,88,54,72,42,83,46,77,44,54,87,48,29,65,41,40,60,73,66,61,32,46,74,69,40,55,58,64,28,74,77,34,63,63,38,46,50,26,36,29,81,77,61,76,83,29,74,49,78,55,94,66,36,28,40,37,46,68,41,51,59,36,44,30,41,69,66,69,43,94,74,48,55,94,58,52,72,46,82,42,55,42,84,36,66,73,46,48,54,48,55,60,60,55,69,74,37,41,77,66,47,70,69,58,47,53,53,37,48,54,52,15,73,68,54,54,89,88,50,83,67,68,67,80,77,65,71,85,52,94,68,74,65,62,78,61,73,42,72,59,52,88,49,42,64,52,55,72,42,94,60,20,82,82,77,45,55,70,71,59,46,54,34,39,50,52,40,44,58,75,56,62,64,74,83,91,58,54,74,68,57,43,44,52,51,52,32,52,38,52,65,58,32,78,58,37,41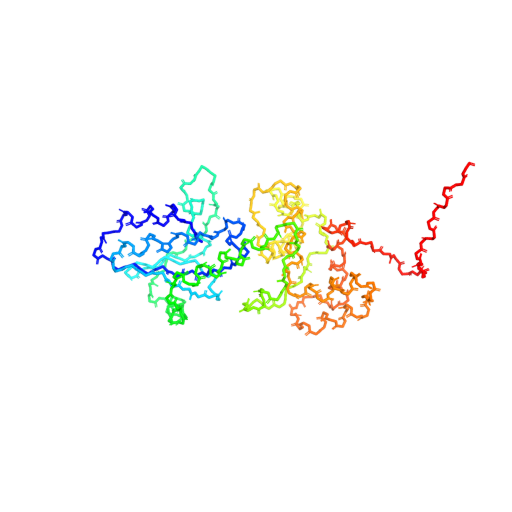,69,53,52,57,24,50,77,71,73,67,60,44,74,69,55,50,28,51,52,47,58,71,58,67,65,87,67,96,60,53,42,63,58,40,43,53,23,42,52,48,38,44,47,68,47,35,55,91,81,40,82,88,73,77,94,78,76,92,82,75,85,79,80,75,85,77,86,74,135

Organism: NCBI:txid2828328

InterPro domains:
  IPR001736 Phospholipase D/Transphosphatidylase [PS50035] (53-79)